Protein AF-A0A1Y2CB84-F1 (afdb_monomer_lite)

Secondary structure (DSSP, 8-state):
--HHHHHHHH-TTSPSGGGGGGSTTEEE-SSSSPPEEEEEEESTT-EEE--GGGGG-TT--EEEEES-EEES---GGGGG-TT--EEEEES----S----GGGGG-TT--EEE--SS--EEE--HHHHHH-TT--EEE-TT-TEEE-HHHHHHHHHHHHHHHHHHHHHHHHHHHHHHHHHHHHTTT----HHHHHHHHHHHHHHHHHHHHHHHHHHHHHHHHHHTTT--HHHHHHHHHHHHHHHHHHHHHHHHHH---TTHHHHHHHHHIIIIIIHHHHHHHHHHHHHHHHHS--

pLDDT: mean 70.79, std 22.07, range [30.59, 98.31]

Foldseek 3Di:
DAQQQLCCVQPVVADHDPSSCVDPQWPWDPDVVTATAEGAADEAPAAEADDLSNLVSLNHAYYHAYHYAHEEDDDLSVLSNLNHAYDAHEQYAHAHEADHLSCLSNLNHAEDHCYQYQHADEDDVSNVVRNPNHNYDHHYNNPHYDYVVVVVVVVVVLVVVVVVVVVVLVVVLVVLVVVVVVCVVPPDDDSVVVNVVSVVVVVVSVVVVVVVVVVVVVVVVVVVVVDDDPVVVVVVVVVVVVVVVVVVVVVCVVPVDDPCVVVVVVVVCCCVVPVVVVVVVVVVVVVVVVVVVPD

InterPro domains:
  IPR001611 Leucine-rich repeat [PF13855] (59-119)
  IPR032675 Leucine-rich repeat domain superfamily [G3DSA:3.80.10.10] (7-165)
  IPR053213 Receptor-like protein 29 [PTHR48009] (13-238)

Structure (mmCIF, N/CA/C/O backbone):
data_AF-A0A1Y2CB84-F1
#
_entry.id   AF-A0A1Y2CB84-F1
#
loop_
_atom_site.group_PDB
_atom_site.id
_atom_site.type_symbol
_atom_site.label_atom_id
_atom_site.label_alt_id
_atom_site.label_comp_id
_atom_site.label_asym_id
_atom_site.label_entity_id
_atom_site.label_seq_id
_atom_site.pdbx_PDB_ins_code
_atom_site.Cartn_x
_atom_site.Cartn_y
_atom_site.Cartn_z
_atom_site.occupancy
_atom_site.B_iso_or_equiv
_atom_site.auth_seq_id
_atom_site.auth_comp_id
_atom_site.auth_asym_id
_atom_site.auth_atom_id
_atom_site.pdbx_PDB_model_num
ATOM 1 N N . MET A 1 1 ? 15.417 7.968 -22.260 1.00 60.44 1 MET A N 1
ATOM 2 C CA . MET A 1 1 ? 15.860 6.824 -21.439 1.00 60.44 1 MET A CA 1
ATOM 3 C C . MET A 1 1 ? 14.758 5.791 -21.543 1.00 60.44 1 MET A C 1
ATOM 5 O O . MET A 1 1 ? 13.612 6.189 -21.382 1.00 60.44 1 MET A O 1
ATOM 9 N N . THR A 1 2 ? 15.057 4.557 -21.942 1.00 85.00 2 THR A N 1
ATOM 10 C CA . THR A 1 2 ? 14.017 3.520 -22.060 1.00 85.00 2 THR A CA 1
ATOM 11 C C . THR A 1 2 ? 13.591 3.031 -20.672 1.00 85.00 2 THR A C 1
ATOM 13 O O . THR A 1 2 ? 14.324 3.217 -19.695 1.00 85.00 2 THR A O 1
ATOM 16 N N . ASP A 1 3 ? 12.429 2.386 -20.567 1.00 90.50 3 ASP A N 1
ATOM 17 C CA . ASP A 1 3 ? 11.980 1.725 -19.332 1.00 90.50 3 ASP A CA 1
ATOM 18 C C . ASP A 1 3 ? 13.040 0.749 -18.801 1.00 90.50 3 ASP A C 1
ATOM 20 O O . ASP A 1 3 ? 13.370 0.748 -17.614 1.00 90.50 3 ASP A O 1
ATOM 24 N N . CYS A 1 4 ? 13.658 -0.019 -19.701 1.00 91.81 4 CYS A N 1
ATOM 25 C CA . CYS A 1 4 ? 14.748 -0.930 -19.371 1.00 91.81 4 CYS A CA 1
ATOM 26 C C . CYS A 1 4 ? 15.987 -0.220 -18.803 1.00 91.81 4 CYS A C 1
ATOM 28 O O . CYS A 1 4 ? 16.616 -0.737 -17.882 1.00 91.81 4 CYS A O 1
ATOM 30 N N . ASP A 1 5 ? 16.340 0.965 -19.308 1.00 92.50 5 ASP A N 1
ATOM 31 C CA . ASP A 1 5 ? 17.462 1.742 -18.763 1.00 92.50 5 ASP A CA 1
ATOM 32 C C . ASP A 1 5 ? 17.141 2.256 -17.354 1.00 92.50 5 ASP A C 1
ATOM 34 O O . ASP A 1 5 ? 18.002 2.254 -16.474 1.00 92.50 5 ASP A O 1
ATOM 38 N N . THR A 1 6 ? 15.882 2.639 -17.117 1.00 91.94 6 THR A N 1
ATOM 39 C CA . THR A 1 6 ? 15.393 3.020 -15.784 1.00 91.94 6 THR A CA 1
ATOM 40 C C . THR A 1 6 ? 15.469 1.841 -14.816 1.00 91.94 6 THR A C 1
ATOM 42 O O . THR A 1 6 ? 15.957 1.997 -13.694 1.00 91.94 6 THR A O 1
ATOM 45 N N . LEU A 1 7 ? 15.060 0.647 -15.254 1.00 92.19 7 LEU A N 1
ATOM 46 C CA . LEU A 1 7 ? 15.175 -0.581 -14.469 1.00 92.19 7 LEU A CA 1
ATOM 47 C C . LEU A 1 7 ? 16.625 -0.942 -14.167 1.00 92.19 7 LEU A C 1
ATOM 49 O O . LEU A 1 7 ? 16.936 -1.226 -13.015 1.00 92.19 7 LEU A O 1
ATOM 53 N N . HIS A 1 8 ? 17.512 -0.893 -15.160 1.00 93.19 8 HIS A N 1
ATOM 54 C CA . HIS A 1 8 ? 18.929 -1.198 -14.978 1.00 93.19 8 HIS A CA 1
ATOM 55 C C . HIS A 1 8 ? 19.603 -0.233 -13.993 1.00 93.19 8 HIS A C 1
ATOM 57 O O . HIS A 1 8 ? 20.325 -0.670 -13.100 1.00 93.19 8 HIS A O 1
ATOM 63 N N . ALA A 1 9 ? 19.320 1.070 -14.102 1.00 92.19 9 ALA A N 1
ATOM 64 C CA . ALA A 1 9 ? 19.848 2.072 -13.178 1.00 92.19 9 ALA A CA 1
ATOM 65 C C . ALA A 1 9 ? 19.359 1.859 -11.734 1.00 92.19 9 ALA A C 1
ATOM 67 O O . ALA A 1 9 ? 20.088 2.129 -10.783 1.00 92.19 9 ALA A O 1
ATOM 68 N N . SER A 1 10 ? 18.127 1.371 -11.574 1.00 89.69 10 SER A N 1
ATOM 69 C CA . SER A 1 10 ? 17.499 1.167 -10.263 1.00 89.69 10 SER A CA 1
ATOM 70 C C . SER A 1 10 ? 17.895 -0.164 -9.627 1.00 89.69 10 SER A C 1
ATOM 72 O O . SER A 1 10 ? 18.077 -0.259 -8.416 1.00 89.69 10 SER A O 1
ATOM 74 N N . ILE A 1 11 ? 17.990 -1.211 -10.445 1.00 89.81 11 ILE A N 1
ATOM 75 C CA . ILE A 1 11 ? 18.241 -2.589 -10.039 1.00 89.81 11 ILE A CA 1
ATOM 76 C C . ILE A 1 11 ? 19.206 -3.202 -11.072 1.00 89.81 11 ILE A C 1
ATOM 78 O O . ILE A 1 11 ? 18.765 -3.826 -12.045 1.00 89.81 11 ILE A O 1
ATOM 82 N N . PRO A 1 12 ? 20.532 -3.077 -10.855 1.00 87.12 12 PRO A N 1
ATOM 83 C CA . PRO A 1 12 ? 21.557 -3.461 -11.835 1.00 87.12 12 PRO A CA 1
ATOM 84 C C . PRO A 1 12 ? 21.565 -4.937 -12.255 1.00 87.12 12 PRO A C 1
ATOM 86 O O . PRO A 1 12 ? 22.255 -5.301 -13.202 1.00 87.12 12 PRO A O 1
ATOM 89 N N . SER A 1 13 ? 20.803 -5.805 -11.580 1.00 87.62 13 SER A N 1
ATOM 90 C CA . SER A 1 13 ? 20.636 -7.204 -11.989 1.00 87.62 13 SER A CA 1
ATOM 91 C C . SER A 1 13 ? 19.849 -7.378 -13.292 1.00 87.62 13 SER A C 1
ATOM 93 O O . SER A 1 13 ? 19.888 -8.458 -13.876 1.00 87.62 13 SER A O 1
ATOM 95 N N . PHE A 1 14 ? 19.081 -6.370 -13.719 1.00 89.56 14 PHE A N 1
ATOM 96 C CA . PHE A 1 14 ? 18.386 -6.393 -15.007 1.00 89.56 14 PHE A CA 1
ATOM 97 C C . PHE A 1 14 ? 19.290 -5.854 -16.116 1.00 89.56 14 PHE A C 1
ATOM 99 O O . PHE A 1 14 ? 20.118 -4.985 -15.871 1.00 89.56 14 PHE A O 1
ATOM 106 N N . ALA A 1 15 ? 19.148 -6.363 -17.341 1.00 88.56 15 ALA A N 1
ATOM 107 C CA . ALA A 1 15 ? 19.925 -5.883 -18.484 1.00 88.56 15 ALA A CA 1
ATOM 108 C C . ALA A 1 15 ? 19.495 -4.465 -18.909 1.00 88.56 15 ALA A C 1
ATOM 110 O O . ALA A 1 15 ? 18.317 -4.130 -18.822 1.00 88.56 15 ALA A O 1
ATOM 111 N N . ALA A 1 16 ? 20.439 -3.659 -19.401 1.00 88.62 16 ALA A N 1
ATOM 112 C CA . ALA A 1 16 ? 20.162 -2.347 -19.992 1.00 88.62 16 ALA A CA 1
ATOM 113 C C . ALA A 1 16 ? 19.597 -2.460 -21.421 1.00 88.62 16 ALA A C 1
ATOM 115 O O . ALA A 1 16 ? 19.796 -3.474 -22.103 1.00 88.62 16 ALA A O 1
ATOM 116 N N . GLY A 1 17 ? 18.926 -1.402 -21.890 1.00 88.31 17 GLY A N 1
ATOM 117 C CA . GLY A 1 17 ? 18.272 -1.368 -23.198 1.00 88.31 17 GLY A CA 1
ATOM 118 C C . GLY A 1 17 ? 17.228 -2.474 -23.396 1.00 88.31 17 GLY A C 1
ATOM 119 O O . GLY A 1 17 ? 16.869 -3.206 -22.476 1.00 88.31 17 GLY A O 1
ATOM 120 N N . ILE A 1 18 ? 16.761 -2.658 -24.634 1.00 87.00 18 ILE A N 1
ATOM 121 C CA . ILE A 1 18 ? 15.677 -3.607 -24.975 1.00 87.00 18 ILE A CA 1
ATOM 122 C C . ILE A 1 18 ? 15.955 -5.076 -24.592 1.00 87.00 18 ILE A C 1
ATOM 124 O O . ILE A 1 18 ? 15.059 -5.916 -24.646 1.00 87.00 18 ILE A O 1
ATOM 128 N N . ALA A 1 19 ? 17.189 -5.413 -24.204 1.00 88.88 19 ALA A N 1
ATOM 129 C CA . ALA A 1 19 ? 17.545 -6.738 -23.715 1.00 88.88 19 ALA A CA 1
ATOM 130 C C . ALA A 1 19 ? 16.826 -7.104 -22.403 1.00 88.88 19 ALA A C 1
ATOM 132 O O . ALA A 1 19 ? 16.658 -8.295 -22.139 1.00 88.88 19 ALA A O 1
ATOM 133 N N . CYS A 1 20 ? 16.359 -6.127 -21.611 1.00 91.50 20 CYS A N 1
ATOM 134 C CA . CYS A 1 20 ? 15.619 -6.406 -20.378 1.00 91.50 20 CYS A CA 1
ATOM 135 C C . CYS A 1 20 ? 14.322 -7.192 -20.637 1.00 91.50 20 CYS A C 1
ATOM 137 O O . CYS A 1 20 ? 14.000 -8.109 -19.882 1.00 91.50 20 CYS A O 1
ATOM 139 N N . CYS A 1 21 ? 13.661 -6.933 -21.770 1.00 92.31 21 CYS A N 1
ATOM 140 C CA . CYS A 1 21 ? 12.438 -7.613 -22.207 1.00 92.31 21 CYS A CA 1
ATOM 141 C C . CYS A 1 21 ? 12.640 -9.096 -22.573 1.00 92.31 21 CYS A C 1
ATOM 143 O O . CYS A 1 21 ? 11.677 -9.794 -22.867 1.00 92.31 21 CYS A O 1
ATOM 145 N N . LYS A 1 22 ? 13.886 -9.594 -22.584 1.00 90.12 22 LYS A N 1
ATOM 146 C CA . LYS A 1 22 ? 14.193 -11.026 -22.754 1.00 90.12 22 LYS A CA 1
ATOM 147 C C . LYS A 1 22 ? 14.239 -11.783 -21.422 1.00 90.12 22 LYS A C 1
ATOM 149 O O . LYS A 1 22 ? 14.387 -13.003 -21.421 1.00 90.12 22 LYS A O 1
ATOM 154 N N . SER A 1 23 ? 14.176 -11.075 -20.294 1.00 89.94 23 SER A N 1
ATOM 155 C CA . SER A 1 23 ? 14.174 -11.680 -18.964 1.00 89.94 23 SER A CA 1
ATOM 156 C C . SER A 1 23 ? 12.844 -12.375 -18.686 1.00 89.94 23 SER A C 1
ATOM 158 O O . SER A 1 23 ? 11.789 -11.816 -18.953 1.00 89.94 23 SER A O 1
ATOM 160 N N . MET A 1 24 ? 12.873 -13.539 -18.031 1.00 89.81 24 MET A N 1
ATOM 161 C CA . MET A 1 24 ? 11.649 -14.198 -17.540 1.00 89.81 24 MET A CA 1
ATOM 162 C C . MET A 1 24 ? 10.886 -13.360 -16.499 1.00 89.81 24 MET A C 1
ATOM 164 O O . MET A 1 24 ? 9.737 -13.652 -16.190 1.00 89.81 24 MET A O 1
ATOM 168 N N . GLN A 1 25 ? 11.535 -12.345 -15.925 1.00 92.88 25 GLN A N 1
ATOM 169 C CA . GLN A 1 25 ? 10.976 -11.473 -14.893 1.00 92.88 25 GLN A CA 1
ATOM 170 C C . GLN A 1 25 ? 10.325 -10.200 -15.446 1.00 92.88 25 GLN A C 1
ATOM 172 O O . GLN A 1 25 ? 9.755 -9.439 -14.667 1.00 92.88 25 GLN A O 1
ATOM 177 N N . ILE A 1 26 ? 10.448 -9.927 -16.747 1.00 96.00 26 ILE A N 1
ATOM 178 C CA . ILE A 1 26 ? 9.984 -8.683 -17.365 1.00 96.00 26 ILE A CA 1
ATOM 179 C C . ILE A 1 26 ? 9.158 -9.033 -18.599 1.00 96.00 26 ILE A C 1
ATOM 181 O O . ILE A 1 26 ? 9.620 -9.761 -19.472 1.00 96.00 26 ILE A O 1
ATOM 185 N N . VAL A 1 27 ? 7.957 -8.472 -18.691 1.00 96.38 27 VAL A N 1
ATOM 186 C CA . VAL A 1 27 ? 7.135 -8.508 -19.904 1.00 96.38 27 VAL A CA 1
ATOM 187 C C . VAL A 1 27 ? 7.044 -7.095 -20.451 1.00 96.38 27 VAL A C 1
ATOM 189 O O . VAL A 1 27 ? 6.796 -6.151 -19.697 1.00 96.38 27 VAL A O 1
ATOM 192 N N . CYS A 1 28 ? 7.239 -6.964 -21.759 1.00 95.94 28 CYS A N 1
ATOM 193 C CA . CYS A 1 28 ? 7.119 -5.700 -22.467 1.00 95.94 28 CYS A CA 1
ATOM 194 C C . CYS A 1 28 ? 6.008 -5.759 -23.517 1.00 95.94 28 CYS A C 1
ATOM 196 O O . CYS A 1 28 ? 5.646 -6.842 -23.983 1.00 95.94 28 CYS A O 1
ATOM 198 N N . ASP A 1 29 ? 5.464 -4.601 -23.880 1.00 94.56 29 ASP A N 1
ATOM 199 C CA . ASP A 1 29 ? 4.532 -4.485 -24.998 1.00 94.56 29 ASP A CA 1
ATOM 200 C C . ASP A 1 29 ? 5.232 -4.649 -26.364 1.00 94.56 29 ASP A C 1
ATOM 202 O O . ASP A 1 29 ? 6.456 -4.749 -26.474 1.00 94.56 29 ASP A O 1
ATOM 206 N N . ALA A 1 30 ? 4.428 -4.712 -27.427 1.00 92.31 30 ALA A N 1
ATOM 207 C CA . ALA A 1 30 ? 4.910 -4.816 -28.803 1.00 92.31 30 ALA A CA 1
ATOM 208 C C . ALA A 1 30 ? 5.205 -3.444 -29.448 1.00 92.31 30 ALA A C 1
ATOM 210 O O . ALA A 1 30 ? 5.327 -3.363 -30.673 1.00 92.31 30 ALA A O 1
ATOM 211 N N . LEU A 1 31 ? 5.271 -2.360 -28.661 1.00 91.00 31 LEU A N 1
ATOM 212 C CA . LEU A 1 31 ? 5.552 -1.022 -29.180 1.00 91.00 31 LEU A CA 1
ATOM 213 C C . LEU A 1 31 ? 7.049 -0.842 -29.468 1.00 91.00 31 LEU A C 1
ATOM 215 O O . LEU A 1 31 ? 7.896 -1.651 -29.087 1.00 91.00 31 LEU A O 1
ATOM 219 N N . ASN A 1 32 ? 7.379 0.225 -30.196 1.00 88.00 32 ASN A N 1
ATOM 220 C CA . ASN A 1 32 ? 8.755 0.581 -30.521 1.00 88.00 32 ASN A CA 1
ATOM 221 C C . ASN A 1 32 ? 9.012 2.064 -30.178 1.00 88.00 32 ASN A C 1
ATOM 223 O O . ASN A 1 32 ? 8.563 2.930 -30.935 1.00 88.00 32 ASN A O 1
ATOM 227 N N . PRO A 1 33 ? 9.716 2.376 -29.070 1.00 86.75 33 PRO A N 1
ATOM 228 C CA . PRO A 1 33 ? 10.362 1.441 -28.141 1.00 86.75 33 PRO A CA 1
ATOM 229 C C . PRO A 1 33 ? 9.355 0.655 -27.273 1.00 86.75 33 PRO A C 1
ATOM 231 O O . PRO A 1 33 ? 8.251 1.149 -27.046 1.00 86.75 33 PRO A O 1
ATOM 234 N N . PRO A 1 34 ? 9.730 -0.547 -26.791 1.00 91.94 34 PRO A N 1
ATOM 235 C CA . PRO A 1 34 ? 8.866 -1.350 -25.933 1.00 91.94 34 PRO A CA 1
ATOM 236 C C . PRO A 1 34 ? 8.783 -0.756 -24.522 1.00 91.94 34 PRO A C 1
ATOM 238 O O . PRO A 1 34 ? 9.807 -0.351 -23.959 1.00 91.94 34 PRO A O 1
ATOM 241 N N . HIS A 1 35 ? 7.586 -0.759 -23.938 1.00 94.75 35 HIS A N 1
ATOM 242 C CA . HIS A 1 35 ? 7.354 -0.374 -22.543 1.00 94.75 35 HIS A CA 1
ATOM 243 C C . HIS A 1 35 ? 7.202 -1.604 -21.657 1.00 94.75 35 HIS A C 1
ATOM 245 O O . HIS A 1 35 ? 6.690 -2.639 -22.089 1.00 94.75 35 HIS A O 1
ATOM 251 N N . VAL A 1 36 ? 7.620 -1.492 -20.400 1.00 96.12 36 VAL A N 1
ATOM 252 C CA . VAL A 1 36 ? 7.500 -2.580 -19.426 1.00 96.12 36 VAL A CA 1
ATOM 253 C C . VAL A 1 36 ? 6.076 -2.616 -18.883 1.00 96.12 36 VAL A C 1
ATOM 255 O O . VAL A 1 36 ? 5.628 -1.688 -18.215 1.00 96.12 36 VAL A O 1
ATOM 258 N N . THR A 1 37 ? 5.373 -3.717 -19.137 1.00 97.12 37 THR A N 1
ATOM 259 C CA . THR A 1 37 ? 3.978 -3.911 -18.717 1.00 97.12 37 THR A CA 1
ATOM 260 C C . THR A 1 37 ? 3.850 -4.836 -17.517 1.00 97.12 37 THR A C 1
ATOM 262 O O . THR A 1 37 ? 2.881 -4.723 -16.767 1.00 97.12 37 THR A O 1
ATOM 265 N N . SER A 1 38 ? 4.804 -5.746 -17.300 1.00 97.50 38 SER A N 1
ATOM 266 C CA . SER A 1 38 ? 4.856 -6.579 -16.093 1.00 97.50 38 SER A CA 1
ATOM 267 C C . SER A 1 38 ? 6.282 -6.716 -15.574 1.00 97.50 38 SER A C 1
ATOM 269 O O . SER A 1 38 ? 7.204 -6.966 -16.350 1.00 97.50 38 SER A O 1
ATOM 271 N N . LEU A 1 39 ? 6.452 -6.599 -14.258 1.00 97.00 39 LEU A N 1
ATOM 272 C CA . LEU A 1 39 ? 7.738 -6.707 -13.575 1.00 97.00 39 LEU A CA 1
ATOM 273 C C . LEU A 1 39 ? 7.620 -7.618 -12.348 1.00 97.00 39 LEU A C 1
ATOM 275 O O . LEU A 1 39 ? 6.832 -7.355 -11.443 1.00 97.00 39 LEU A O 1
ATOM 279 N N . ALA A 1 40 ? 8.455 -8.655 -12.296 1.00 96.25 40 ALA A N 1
ATOM 280 C CA . ALA A 1 40 ? 8.533 -9.606 -11.194 1.00 96.25 40 ALA A CA 1
ATOM 281 C C . ALA A 1 40 ? 9.927 -9.600 -10.545 1.00 96.25 40 ALA A C 1
ATOM 283 O O . ALA A 1 40 ? 10.889 -10.174 -11.056 1.00 96.25 40 ALA A O 1
ATOM 284 N N . ILE A 1 41 ? 10.040 -8.991 -9.369 1.00 94.06 41 ILE A N 1
ATOM 285 C CA . ILE A 1 41 ? 11.251 -8.971 -8.549 1.00 94.06 41 ILE A CA 1
ATOM 286 C C . ILE A 1 41 ? 11.114 -10.050 -7.474 1.00 94.06 41 ILE A C 1
ATOM 288 O O . ILE A 1 41 ? 10.491 -9.843 -6.434 1.00 94.06 41 ILE A O 1
ATOM 292 N N . VAL A 1 42 ? 11.679 -11.229 -7.741 1.00 93.25 42 VAL A N 1
ATOM 293 C CA . VAL A 1 42 ? 11.510 -12.400 -6.868 1.00 93.25 42 VAL A CA 1
ATOM 294 C C . VAL A 1 42 ? 12.849 -12.964 -6.409 1.00 93.25 42 VAL A C 1
ATOM 296 O O . VAL A 1 42 ? 13.726 -13.259 -7.227 1.00 93.25 42 VAL A O 1
ATOM 299 N N . GLY A 1 43 ? 12.971 -13.170 -5.097 1.00 91.25 43 GLY A N 1
ATOM 300 C CA . GLY A 1 43 ? 14.055 -13.925 -4.474 1.00 91.25 43 GLY A CA 1
ATOM 301 C C . GLY A 1 43 ? 15.042 -13.098 -3.637 1.00 91.25 43 GLY A C 1
ATOM 302 O O . GLY A 1 43 ? 15.052 -11.867 -3.672 1.00 91.25 43 GLY A O 1
ATOM 303 N N . PRO A 1 44 ? 15.940 -13.778 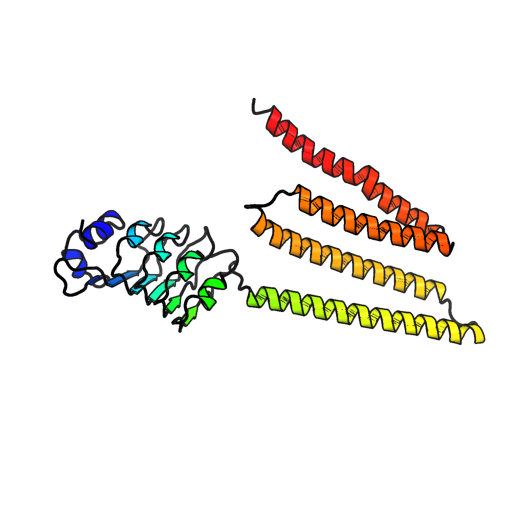-2.903 1.00 90.19 44 PRO A N 1
ATOM 304 C CA . PRO A 1 44 ? 16.728 -13.176 -1.823 1.00 90.19 44 PRO A CA 1
ATOM 305 C C . PRO A 1 44 ? 17.888 -12.293 -2.303 1.00 90.19 44 PRO A C 1
ATOM 307 O O . PRO A 1 44 ? 18.601 -11.711 -1.493 1.00 90.19 44 PRO A O 1
ATOM 310 N N . ARG A 1 45 ? 18.122 -12.189 -3.616 1.00 89.31 45 ARG A N 1
ATOM 311 C CA . ARG A 1 45 ? 19.216 -11.374 -4.173 1.00 89.31 45 ARG A CA 1
ATOM 312 C C . ARG A 1 45 ? 18.922 -9.871 -4.178 1.00 89.31 45 ARG A C 1
ATOM 314 O O . ARG A 1 45 ? 19.835 -9.085 -4.393 1.00 89.31 45 ARG A O 1
ATOM 321 N N . TYR A 1 46 ? 17.665 -9.484 -3.972 1.00 90.38 46 TYR A N 1
ATOM 322 C CA . TYR A 1 46 ? 17.225 -8.091 -3.971 1.00 90.38 46 TYR A CA 1
ATOM 323 C C . TYR A 1 46 ? 17.184 -7.559 -2.537 1.00 90.38 46 TYR A C 1
ATOM 325 O O . TYR A 1 46 ? 16.559 -8.169 -1.669 1.00 90.38 46 TYR A O 1
ATOM 333 N N . ASN A 1 47 ? 17.871 -6.448 -2.275 1.00 90.88 47 ASN A N 1
ATOM 334 C CA . ASN A 1 47 ? 17.986 -5.821 -0.959 1.00 90.88 47 ASN A CA 1
ATOM 335 C C . ASN A 1 47 ? 17.928 -4.286 -1.070 1.00 90.88 47 ASN A C 1
ATOM 337 O O . ASN A 1 47 ? 17.836 -3.738 -2.165 1.00 90.88 47 ASN A O 1
ATOM 341 N N . GLY A 1 48 ? 17.971 -3.590 0.067 1.00 91.00 48 GLY A N 1
ATOM 342 C CA . GLY A 1 48 ? 17.844 -2.130 0.109 1.00 91.00 48 GLY A CA 1
ATOM 343 C C . GLY A 1 48 ? 16.385 -1.697 0.220 1.00 91.00 48 GLY A C 1
ATOM 344 O O . GLY A 1 48 ? 15.602 -2.371 0.885 1.00 91.00 48 GLY A O 1
ATOM 345 N N . THR A 1 49 ? 16.022 -0.575 -0.395 1.00 92.75 49 THR A N 1
ATOM 346 C CA . THR A 1 49 ? 14.640 -0.073 -0.446 1.00 92.75 49 THR A CA 1
ATOM 347 C C . THR A 1 49 ? 14.026 -0.321 -1.814 1.00 92.75 49 THR A C 1
ATOM 349 O O . THR A 1 49 ? 14.744 -0.415 -2.809 1.00 92.75 49 THR A O 1
ATOM 352 N N . ILE A 1 50 ? 12.695 -0.375 -1.878 1.00 93.69 50 ILE A N 1
ATOM 353 C CA . ILE A 1 50 ? 11.985 -0.384 -3.159 1.00 93.69 50 ILE A CA 1
ATOM 354 C C . ILE A 1 50 ? 12.342 0.915 -3.912 1.00 93.69 50 ILE A C 1
ATOM 356 O O . ILE A 1 50 ? 12.149 1.999 -3.353 1.00 93.69 50 ILE A O 1
ATOM 360 N N . PRO A 1 51 ? 12.899 0.847 -5.137 1.00 94.06 51 PRO A N 1
ATOM 361 C CA . PRO A 1 51 ? 13.304 2.045 -5.861 1.00 94.06 51 PRO A CA 1
ATOM 362 C C . PRO A 1 51 ? 12.098 2.900 -6.248 1.00 94.06 51 PRO A C 1
ATOM 364 O O . PRO A 1 51 ? 11.158 2.411 -6.874 1.00 94.06 51 PRO A O 1
ATOM 367 N N . ILE A 1 52 ? 12.156 4.192 -5.922 1.00 94.56 52 ILE A N 1
ATOM 368 C CA . ILE A 1 52 ? 11.095 5.153 -6.260 1.00 94.56 52 ILE A CA 1
ATOM 369 C C . ILE A 1 52 ? 10.914 5.247 -7.777 1.00 94.56 52 ILE A C 1
ATOM 371 O O . ILE A 1 52 ? 9.786 5.296 -8.240 1.00 94.56 52 ILE A O 1
ATOM 375 N N . SER A 1 53 ? 12.014 5.161 -8.531 1.00 94.50 53 SER A N 1
ATOM 376 C CA . SER A 1 53 ? 12.092 5.236 -9.998 1.00 94.50 53 SER A CA 1
ATOM 377 C C . SER A 1 53 ? 11.265 4.200 -10.764 1.00 94.50 53 SER A C 1
ATOM 379 O O . SER A 1 53 ? 11.149 4.319 -11.984 1.00 94.50 53 SER A O 1
ATOM 381 N N . LEU A 1 54 ? 10.712 3.186 -10.088 1.00 94.75 54 LEU A N 1
ATOM 382 C CA . LEU A 1 54 ? 9.721 2.291 -10.688 1.00 94.75 54 LEU A CA 1
ATOM 383 C C . LEU A 1 54 ? 8.428 3.038 -11.063 1.00 94.75 54 LEU A C 1
ATOM 385 O O . LEU A 1 54 ? 7.712 2.575 -11.944 1.00 94.75 54 LEU A O 1
ATOM 389 N N . ASP A 1 55 ? 8.176 4.209 -10.470 1.00 94.56 55 ASP A N 1
ATOM 390 C CA . ASP A 1 55 ? 7.089 5.133 -10.821 1.00 94.56 55 ASP A CA 1
ATOM 391 C C . ASP A 1 55 ? 7.121 5.597 -12.289 1.00 94.56 55 ASP A C 1
ATOM 393 O O . ASP A 1 55 ? 6.087 5.878 -12.889 1.00 94.56 55 ASP A O 1
ATOM 397 N N . LYS A 1 56 ? 8.306 5.620 -12.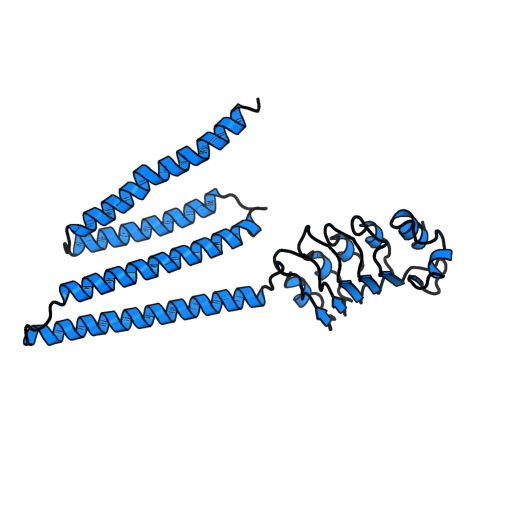908 1.00 95.50 56 LYS A N 1
ATOM 398 C CA . LYS A 1 56 ? 8.484 6.017 -14.314 1.00 95.50 56 LYS A CA 1
ATOM 399 C C . LYS A 1 56 ? 7.989 4.975 -15.314 1.00 95.50 56 LYS A C 1
ATOM 401 O O . LYS A 1 56 ? 7.852 5.303 -16.491 1.00 95.50 56 LYS A O 1
ATOM 406 N N . LEU A 1 57 ? 7.716 3.745 -14.878 1.00 95.06 57 LEU A N 1
ATOM 407 C CA . LEU A 1 57 ? 7.206 2.668 -15.728 1.00 95.06 57 LEU A CA 1
ATOM 408 C C . LEU A 1 57 ? 5.699 2.850 -15.952 1.00 95.06 57 LEU A C 1
ATOM 410 O O . LEU A 1 57 ? 4.877 2.080 -15.472 1.00 95.06 57 LEU A O 1
ATOM 414 N N . SER A 1 58 ? 5.323 3.906 -16.671 1.00 93.94 58 SER A N 1
ATOM 415 C CA . SER A 1 58 ? 3.922 4.342 -16.804 1.00 93.94 58 SER A CA 1
ATOM 416 C C . SER A 1 58 ? 2.978 3.305 -17.437 1.00 93.94 58 SER A C 1
ATOM 418 O O . SER A 1 58 ? 1.773 3.340 -17.186 1.00 93.94 58 SER A O 1
ATOM 420 N N . ALA A 1 59 ? 3.506 2.365 -18.228 1.00 96.25 59 ALA A N 1
ATOM 421 C CA . ALA A 1 59 ? 2.745 1.269 -18.832 1.00 96.25 59 ALA A CA 1
ATOM 422 C C . ALA A 1 59 ? 2.603 0.035 -17.917 1.00 96.25 59 ALA A C 1
ATOM 424 O O . ALA A 1 59 ? 1.996 -0.962 -18.319 1.00 96.25 59 ALA A O 1
ATOM 425 N N . LEU A 1 60 ? 3.165 0.074 -16.704 1.00 97.38 60 LEU A N 1
ATOM 426 C CA . LEU A 1 60 ? 3.187 -1.064 -15.798 1.00 97.38 60 LEU A CA 1
ATOM 427 C C . LEU A 1 60 ? 1.768 -1.421 -15.349 1.00 97.38 60 LEU A C 1
ATOM 429 O O . LEU A 1 60 ? 1.056 -0.620 -14.749 1.00 97.38 60 LEU A O 1
ATOM 433 N N . SER A 1 61 ? 1.386 -2.660 -15.638 1.00 98.06 61 SER A N 1
ATOM 434 C CA . SER A 1 61 ? 0.098 -3.250 -15.276 1.00 98.06 61 SER A CA 1
ATOM 435 C C . SER A 1 61 ? 0.223 -4.248 -14.128 1.00 98.06 61 SER A C 1
ATOM 437 O O . SER A 1 61 ? -0.670 -4.328 -13.290 1.00 98.06 61 SER A O 1
ATOM 439 N N . ASN A 1 62 ? 1.351 -4.959 -14.038 1.00 98.31 62 ASN A N 1
ATOM 440 C CA . ASN A 1 62 ? 1.594 -5.952 -12.996 1.00 98.31 62 ASN A CA 1
ATOM 441 C C . ASN A 1 62 ? 2.951 -5.714 -12.334 1.00 98.31 62 ASN A C 1
ATOM 443 O O . ASN A 1 62 ? 3.990 -5.756 -12.999 1.00 98.31 62 ASN A O 1
ATOM 447 N N . LEU A 1 63 ? 2.949 -5.518 -11.020 1.00 97.88 63 LEU A N 1
ATOM 448 C CA . LEU A 1 63 ? 4.151 -5.419 -10.204 1.00 97.88 63 LEU A CA 1
ATOM 449 C C . LEU A 1 63 ? 4.116 -6.475 -9.103 1.00 97.88 63 LEU A C 1
ATOM 451 O O . LEU A 1 63 ? 3.291 -6.412 -8.193 1.00 97.88 63 LEU A O 1
ATOM 455 N N . THR A 1 64 ? 5.057 -7.414 -9.162 1.00 97.38 64 THR A N 1
ATOM 456 C CA . THR A 1 64 ? 5.246 -8.439 -8.134 1.00 97.38 64 THR A CA 1
ATOM 457 C C . THR A 1 64 ? 6.622 -8.285 -7.499 1.00 97.38 64 THR A C 1
ATOM 459 O O . THR A 1 64 ? 7.643 -8.352 -8.177 1.00 97.38 64 THR A O 1
ATOM 462 N N . ILE A 1 65 ? 6.660 -8.124 -6.182 1.00 95.81 65 ILE A N 1
ATOM 463 C CA . ILE A 1 65 ? 7.859 -8.072 -5.351 1.00 95.81 65 ILE A CA 1
ATOM 464 C C . ILE A 1 65 ? 7.690 -9.115 -4.250 1.00 95.81 65 ILE A C 1
ATOM 466 O O . ILE A 1 65 ? 6.885 -8.941 -3.335 1.00 95.81 65 ILE A O 1
ATOM 470 N N . GLN A 1 66 ? 8.430 -10.218 -4.336 1.00 95.25 66 GLN A N 1
ATOM 471 C CA . GLN A 1 66 ? 8.210 -11.353 -3.444 1.00 95.25 66 GLN A CA 1
ATOM 472 C C . GLN A 1 66 ? 9.502 -11.995 -2.943 1.00 95.25 66 GLN A C 1
ATOM 474 O O . GLN A 1 66 ? 10.436 -12.232 -3.712 1.00 95.25 66 GLN A O 1
ATOM 479 N N . ASN A 1 67 ? 9.507 -12.387 -1.664 1.00 94.50 67 ASN A N 1
ATOM 480 C CA . ASN A 1 67 ? 10.607 -13.125 -1.036 1.00 94.50 67 ASN A CA 1
ATOM 481 C C . ASN A 1 67 ? 11.957 -12.399 -1.202 1.00 94.50 67 ASN A C 1
ATOM 483 O O . ASN A 1 67 ? 12.984 -13.033 -1.465 1.00 94.50 67 ASN A O 1
ATOM 487 N N . THR A 1 68 ? 11.949 -11.068 -1.107 1.00 92.81 68 THR A N 1
ATOM 488 C CA . THR A 1 68 ? 13.147 -10.224 -1.198 1.00 92.81 68 THR A CA 1
ATOM 489 C C . THR A 1 68 ? 13.585 -9.737 0.183 1.00 92.81 68 THR A C 1
ATOM 491 O O . THR A 1 68 ? 12.852 -9.826 1.170 1.00 92.81 68 THR A O 1
ATOM 494 N N . TYR A 1 69 ? 14.787 -9.170 0.267 1.00 90.75 69 TYR A N 1
ATOM 495 C CA . TYR A 1 69 ? 15.259 -8.449 1.448 1.00 90.75 69 TYR A CA 1
ATOM 496 C C . TYR A 1 69 ? 15.044 -6.937 1.342 1.00 90.75 69 TYR A C 1
ATOM 498 O O . TYR A 1 69 ? 15.771 -6.183 1.998 1.00 90.75 69 TYR A O 1
ATOM 506 N N . PHE A 1 70 ? 14.079 -6.479 0.538 1.00 91.25 70 PHE A N 1
ATOM 507 C CA . PHE A 1 70 ? 13.685 -5.076 0.572 1.00 91.25 70 PHE A CA 1
ATOM 508 C C . PHE A 1 70 ? 13.144 -4.691 1.954 1.00 91.25 70 PHE A C 1
ATOM 510 O O . PHE A 1 70 ? 12.443 -5.463 2.614 1.00 91.25 70 PHE A O 1
ATOM 517 N N . ARG A 1 71 ? 13.528 -3.491 2.389 1.00 89.62 71 ARG A N 1
ATOM 518 C CA . ARG A 1 71 ? 13.180 -2.837 3.654 1.00 89.62 71 ARG A CA 1
ATOM 519 C C . ARG A 1 71 ? 12.670 -1.424 3.363 1.00 89.62 71 ARG A C 1
ATOM 521 O O . ARG A 1 71 ? 12.654 -0.990 2.214 1.00 89.62 71 ARG A O 1
ATOM 528 N N . GLY A 1 72 ? 12.295 -0.685 4.402 1.00 90.12 72 GLY A N 1
ATOM 529 C CA . GLY A 1 72 ? 11.780 0.675 4.250 1.00 90.12 72 GLY A CA 1
ATOM 530 C C . GLY A 1 72 ? 10.262 0.703 4.095 1.00 90.12 72 GLY A C 1
ATOM 531 O O . GLY A 1 72 ? 9.561 -0.058 4.767 1.00 90.12 72 GLY A O 1
ATOM 532 N N . VAL A 1 73 ? 9.788 1.603 3.231 1.00 93.06 73 VAL A N 1
ATOM 533 C CA . VAL A 1 73 ? 8.370 1.896 2.970 1.00 93.06 73 VAL A CA 1
ATOM 534 C C . VAL A 1 73 ? 7.969 1.511 1.549 1.00 93.06 73 VAL A C 1
ATOM 536 O O . VAL A 1 73 ? 8.821 1.406 0.664 1.00 93.06 73 VAL A O 1
ATOM 539 N N . ILE A 1 74 ? 6.666 1.351 1.325 1.00 94.56 74 ILE A N 1
ATOM 540 C CA . ILE A 1 74 ? 6.093 1.362 -0.024 1.00 94.56 74 ILE A CA 1
ATOM 541 C C . ILE A 1 74 ? 6.159 2.818 -0.533 1.00 94.56 74 ILE A C 1
ATOM 543 O O . ILE A 1 74 ? 5.678 3.708 0.172 1.00 94.56 74 ILE A O 1
ATOM 547 N N . PRO A 1 75 ? 6.768 3.105 -1.700 1.00 94.75 75 PRO A N 1
ATOM 548 C CA . PRO A 1 75 ? 6.858 4.469 -2.219 1.00 94.75 75 PRO A CA 1
ATOM 549 C C . PRO A 1 75 ? 5.480 5.073 -2.512 1.00 94.75 75 PRO A C 1
ATOM 551 O O . PRO A 1 75 ? 4.673 4.460 -3.210 1.00 94.75 75 PRO A O 1
ATOM 554 N N . THR A 1 76 ? 5.228 6.303 -2.058 1.00 95.38 76 THR A N 1
ATOM 555 C CA . THR A 1 76 ? 3.977 7.031 -2.355 1.00 95.38 76 THR A CA 1
ATOM 556 C C . THR A 1 76 ? 3.810 7.296 -3.854 1.00 95.38 76 THR A C 1
ATOM 558 O O . THR A 1 76 ? 2.698 7.328 -4.377 1.00 95.38 76 THR A O 1
ATOM 561 N N . GLN A 1 77 ? 4.924 7.389 -4.587 1.00 96.88 77 GLN A N 1
ATOM 562 C CA . GLN A 1 77 ? 4.963 7.579 -6.037 1.00 96.88 77 GLN A CA 1
ATOM 563 C C . GLN A 1 77 ? 4.316 6.426 -6.807 1.00 96.88 77 GLN A C 1
ATOM 565 O O . GLN A 1 77 ? 3.947 6.612 -7.965 1.00 96.88 77 GLN A O 1
ATOM 570 N N . PHE A 1 78 ? 4.109 5.260 -6.184 1.00 95.88 78 PHE A N 1
ATOM 571 C CA . PHE A 1 78 ? 3.382 4.165 -6.825 1.00 95.88 78 PHE A CA 1
ATOM 572 C C . PHE A 1 78 ? 1.944 4.552 -7.178 1.00 95.88 78 PHE A C 1
ATOM 574 O O . PHE A 1 78 ? 1.420 4.007 -8.139 1.00 95.88 78 PHE A O 1
ATOM 581 N N . GLY A 1 79 ? 1.353 5.560 -6.521 1.00 95.12 79 GLY A N 1
ATOM 582 C CA . GLY A 1 79 ? 0.060 6.129 -6.918 1.00 95.12 79 GLY A CA 1
ATOM 583 C C . GLY A 1 79 ? 0.027 6.746 -8.327 1.00 95.12 79 GLY A C 1
ATOM 584 O O . GLY A 1 79 ? -1.050 6.966 -8.872 1.00 95.12 79 GLY A O 1
ATOM 585 N N . SER A 1 80 ? 1.183 7.002 -8.953 1.00 96.81 80 SER A N 1
ATOM 586 C CA . SER A 1 80 ? 1.271 7.490 -10.341 1.00 96.81 80 SER A CA 1
ATOM 587 C C . SER A 1 80 ? 1.128 6.391 -11.402 1.00 96.81 80 SER A C 1
ATOM 589 O O . SER A 1 80 ? 0.893 6.691 -12.575 1.00 96.81 80 SER A O 1
ATOM 591 N N . LEU A 1 81 ? 1.224 5.116 -11.010 1.00 96.81 81 LEU A N 1
ATOM 592 C CA . LEU A 1 81 ? 1.126 3.957 -11.900 1.00 96.81 81 LEU A CA 1
ATOM 593 C C . LEU A 1 81 ? -0.341 3.632 -12.221 1.00 96.81 81 LEU A C 1
ATOM 595 O O . LEU A 1 81 ? -0.820 2.540 -11.956 1.00 96.81 81 LEU A O 1
ATOM 599 N N . VAL A 1 82 ? -1.084 4.575 -12.800 1.00 95.38 82 VAL A N 1
ATOM 600 C CA . VAL A 1 82 ? -2.553 4.500 -12.981 1.00 95.38 82 VAL A CA 1
ATOM 601 C C . VAL A 1 82 ? -3.064 3.292 -13.791 1.00 95.38 82 VAL A C 1
ATOM 603 O O . VAL A 1 82 ? -4.251 2.958 -13.732 1.00 95.38 82 VAL A O 1
ATOM 606 N N . ASN A 1 83 ? -2.176 2.628 -14.537 1.00 96.56 83 ASN A N 1
ATOM 607 C CA . ASN A 1 83 ? -2.461 1.415 -15.310 1.00 96.56 83 ASN A CA 1
ATOM 608 C C . ASN A 1 83 ? -2.292 0.116 -14.503 1.00 96.56 83 ASN A C 1
ATOM 610 O O . ASN A 1 83 ? -2.568 -0.966 -15.027 1.00 96.56 83 ASN A O 1
ATOM 614 N N . LEU A 1 84 ? -1.838 0.206 -13.249 1.00 97.94 84 LEU A N 1
ATOM 615 C CA . LEU A 1 84 ? -1.560 -0.946 -12.408 1.00 97.94 84 LEU A CA 1
ATOM 616 C C . LEU A 1 84 ? -2.860 -1.675 -12.050 1.00 97.94 84 LEU A C 1
ATOM 618 O O . LEU A 1 84 ? -3.780 -1.098 -11.475 1.00 97.94 84 LEU A O 1
ATOM 622 N N . LYS A 1 85 ? -2.903 -2.959 -12.399 1.00 98.19 85 LYS A N 1
ATOM 623 C CA . LYS A 1 85 ? -3.977 -3.914 -12.110 1.00 98.19 85 LYS A CA 1
ATOM 624 C C . LYS A 1 85 ? -3.594 -4.853 -10.979 1.00 98.19 85 LYS A C 1
ATOM 626 O O . LYS A 1 85 ? -4.431 -5.204 -10.156 1.00 98.19 85 LYS A O 1
ATOM 631 N N . VAL A 1 86 ? -2.325 -5.244 -10.916 1.00 98.31 86 VAL A N 1
ATOM 632 C CA . VAL A 1 86 ? -1.822 -6.173 -9.905 1.00 98.31 86 VAL A CA 1
ATOM 633 C C . VAL A 1 86 ? -0.647 -5.540 -9.180 1.00 98.31 86 VAL A C 1
ATOM 635 O O . VAL A 1 86 ? 0.399 -5.292 -9.782 1.00 98.31 86 VAL A O 1
ATOM 638 N N . LEU A 1 87 ? -0.808 -5.322 -7.875 1.00 97.94 87 LEU A N 1
ATOM 639 C CA . LEU A 1 87 ? 0.261 -4.941 -6.962 1.00 97.94 87 LEU A CA 1
ATOM 640 C C . LEU A 1 87 ? 0.419 -6.023 -5.897 1.00 97.94 87 LEU A C 1
ATOM 642 O O . LEU A 1 87 ? -0.405 -6.156 -4.996 1.00 97.94 87 LEU A O 1
ATOM 646 N N . GLN A 1 88 ? 1.497 -6.793 -5.993 1.00 97.50 88 GLN A N 1
ATOM 647 C CA . GLN A 1 88 ? 1.834 -7.816 -5.011 1.00 97.50 88 GLN A CA 1
ATOM 648 C C . GLN A 1 88 ? 3.188 -7.500 -4.398 1.00 97.50 88 GLN A C 1
ATOM 650 O O . GLN A 1 88 ? 4.217 -7.605 -5.058 1.00 97.50 88 GLN A O 1
ATOM 655 N N . ILE A 1 89 ? 3.204 -7.146 -3.123 1.00 95.44 89 ILE A N 1
ATOM 656 C CA . ILE A 1 89 ? 4.406 -6.953 -2.327 1.00 95.44 89 ILE A CA 1
ATOM 657 C C . ILE A 1 89 ? 4.283 -7.895 -1.137 1.00 95.44 89 ILE A C 1
ATOM 659 O O . ILE A 1 89 ? 3.777 -7.495 -0.097 1.00 95.44 89 ILE A O 1
ATOM 663 N N . LYS A 1 90 ? 4.736 -9.144 -1.274 1.00 94.19 90 LYS A N 1
ATOM 664 C CA . LYS A 1 90 ? 4.504 -10.176 -0.251 1.00 94.19 90 LYS A CA 1
ATOM 665 C C . LYS A 1 90 ? 5.758 -10.869 0.252 1.00 94.19 90 LYS A C 1
ATOM 667 O O . LYS A 1 90 ? 6.704 -11.078 -0.510 1.00 94.19 90 LYS A O 1
ATOM 672 N N . ASN A 1 91 ? 5.749 -11.281 1.516 1.00 92.75 91 ASN A N 1
ATOM 673 C CA . ASN A 1 91 ? 6.880 -11.953 2.164 1.00 92.75 91 ASN A CA 1
ATOM 674 C C . ASN A 1 91 ? 8.193 -11.158 2.033 1.00 92.75 91 ASN A C 1
ATOM 676 O O . ASN A 1 91 ? 9.236 -11.716 1.675 1.00 92.75 91 ASN A O 1
ATOM 680 N N . ASN A 1 92 ? 8.144 -9.844 2.266 1.00 88.88 92 ASN A N 1
ATOM 681 C CA . ASN A 1 92 ? 9.335 -8.994 2.323 1.00 88.88 92 ASN A CA 1
ATOM 682 C C . ASN A 1 92 ? 9.535 -8.460 3.748 1.00 88.88 92 ASN A C 1
ATOM 684 O O . ASN A 1 92 ? 8.784 -8.762 4.669 1.00 88.88 92 ASN A O 1
ATOM 688 N N . ARG A 1 93 ? 10.599 -7.682 3.963 1.00 82.94 93 ARG A N 1
ATOM 689 C CA . ARG A 1 93 ? 10.950 -7.132 5.280 1.00 82.94 93 ARG A CA 1
ATOM 690 C C . ARG A 1 93 ? 10.697 -5.629 5.330 1.00 82.94 93 ARG A C 1
ATOM 692 O O . ARG A 1 93 ? 11.551 -4.888 5.810 1.00 82.94 93 ARG A O 1
ATOM 699 N N . LEU A 1 94 ? 9.576 -5.164 4.784 1.00 77.31 94 LEU A N 1
ATOM 700 C CA . LEU A 1 94 ? 9.187 -3.754 4.881 1.00 77.31 94 LEU A CA 1
ATOM 701 C C . LEU A 1 94 ? 8.807 -3.452 6.331 1.00 77.31 94 LEU A C 1
ATOM 703 O O . LEU A 1 94 ? 7.942 -4.130 6.867 1.00 77.31 94 LEU A O 1
ATOM 707 N N . VAL A 1 95 ? 9.495 -2.497 6.966 1.00 63.38 95 VAL A N 1
ATOM 708 C CA . VAL A 1 95 ? 9.423 -2.257 8.427 1.00 63.38 95 VAL A CA 1
ATOM 709 C C . VAL A 1 95 ? 9.056 -0.814 8.783 1.00 63.38 95 VAL A C 1
ATOM 711 O O . VAL A 1 95 ? 8.868 -0.513 9.955 1.00 63.38 95 VAL A O 1
ATOM 714 N N . SER A 1 96 ? 9.066 0.115 7.821 1.00 65.75 96 SER A N 1
ATOM 715 C CA . SER A 1 96 ? 9.248 1.545 8.130 1.00 65.75 96 SER A CA 1
ATOM 716 C C . SER A 1 96 ? 8.051 2.442 7.818 1.00 65.75 96 SER A C 1
ATOM 718 O O . SER A 1 96 ? 8.216 3.658 7.819 1.00 65.75 96 SER A O 1
ATOM 720 N N . GLY A 1 97 ? 6.866 1.900 7.532 1.00 68.62 97 GLY A N 1
ATOM 721 C CA . GLY A 1 97 ? 5.701 2.726 7.208 1.00 68.62 97 GLY A CA 1
ATOM 722 C C . GLY A 1 97 ? 4.412 1.932 7.041 1.00 68.62 97 GLY A C 1
ATOM 723 O O . GLY A 1 97 ? 4.440 0.705 6.926 1.00 68.62 97 GLY A O 1
ATOM 724 N N . GLY A 1 98 ? 3.295 2.657 7.058 1.00 85.00 98 GLY A N 1
ATOM 725 C CA . GLY A 1 98 ? 1.980 2.115 6.731 1.00 85.00 98 GLY A CA 1
ATOM 726 C C . GLY A 1 98 ? 1.749 1.997 5.231 1.00 85.00 98 GLY A C 1
ATOM 727 O O . GLY A 1 98 ? 2.646 2.236 4.417 1.00 85.00 98 GLY A O 1
ATOM 728 N N . VAL A 1 99 ? 0.531 1.610 4.867 1.00 91.94 99 VAL A N 1
ATOM 729 C CA . VAL A 1 99 ? 0.111 1.560 3.466 1.00 91.94 99 VAL A CA 1
ATOM 730 C C . VAL A 1 99 ? -0.124 3.000 2.978 1.00 91.94 99 VAL A C 1
ATOM 732 O O . VAL A 1 99 ? -0.906 3.717 3.602 1.00 91.94 99 VAL A O 1
ATOM 735 N N . PRO A 1 100 ? 0.554 3.461 1.909 1.00 93.44 100 PRO A N 1
ATOM 736 C CA . PRO A 1 100 ? 0.415 4.833 1.431 1.00 93.44 100 PRO A CA 1
ATOM 737 C C . PRO A 1 100 ? -0.985 5.079 0.865 1.00 93.44 100 PRO A C 1
ATOM 739 O O . PRO A 1 100 ? -1.502 4.279 0.082 1.00 93.44 100 PRO A O 1
ATOM 742 N N . THR A 1 101 ? -1.594 6.204 1.243 1.00 93.38 101 THR A N 1
ATOM 743 C CA . THR A 1 101 ? -2.947 6.575 0.801 1.00 93.38 101 THR A CA 1
ATOM 744 C C . THR A 1 101 ? -2.995 6.858 -0.698 1.00 93.38 101 THR A C 1
ATOM 746 O O . THR A 1 101 ? -4.042 6.704 -1.318 1.00 93.38 101 THR A O 1
ATOM 749 N N . GLU A 1 102 ? -1.858 7.196 -1.310 1.00 95.44 102 GLU A N 1
ATOM 750 C CA . GLU A 1 102 ? -1.710 7.424 -2.746 1.00 95.44 102 GLU A CA 1
ATOM 751 C C . GLU A 1 102 ? -2.018 6.180 -3.587 1.00 95.44 102 GLU A C 1
ATOM 753 O O . GLU A 1 102 ? -2.339 6.319 -4.766 1.00 95.44 102 GLU A O 1
ATOM 758 N N . LEU A 1 103 ? -2.000 4.971 -3.007 1.00 95.50 103 LEU A N 1
ATOM 759 C CA . LEU A 1 103 ? -2.469 3.770 -3.710 1.00 95.50 103 LEU A CA 1
ATOM 760 C C . LEU A 1 103 ? -3.959 3.850 -4.072 1.00 95.50 103 LEU A C 1
ATOM 762 O O . LEU A 1 103 ? -4.378 3.192 -5.018 1.00 95.50 103 LEU A O 1
ATOM 766 N N . ALA A 1 104 ? -4.739 4.709 -3.409 1.00 94.31 104 ALA A N 1
ATOM 767 C CA . ALA A 1 104 ? -6.127 4.983 -3.775 1.00 94.31 104 ALA A CA 1
ATOM 768 C C . ALA A 1 104 ? -6.274 5.660 -5.153 1.00 94.31 104 ALA A C 1
ATOM 770 O O . ALA A 1 104 ? -7.369 5.699 -5.705 1.00 94.31 104 ALA A O 1
ATOM 771 N N . LEU A 1 105 ? -5.187 6.186 -5.735 1.00 95.44 105 LEU A N 1
ATOM 772 C CA . LEU A 1 105 ? -5.179 6.736 -7.097 1.00 95.44 105 LEU A CA 1
ATOM 773 C C . LEU A 1 105 ? -5.166 5.641 -8.178 1.00 95.44 105 LEU A C 1
ATOM 775 O O . LEU A 1 105 ? -5.394 5.925 -9.358 1.00 95.44 105 LEU A O 1
ATOM 779 N N . LEU A 1 106 ? -4.915 4.387 -7.792 1.00 96.31 106 LEU A N 1
ATOM 780 C CA . LEU A 1 106 ? -4.841 3.238 -8.688 1.00 96.31 106 LEU A CA 1
ATOM 781 C C . LEU A 1 106 ? -6.243 2.717 -9.022 1.00 96.31 106 LEU A C 1
ATOM 783 O O . LEU A 1 106 ? -6.668 1.651 -8.586 1.00 96.31 106 LEU A O 1
ATOM 787 N N . ASN A 1 107 ? -6.975 3.479 -9.833 1.00 91.38 107 ASN A N 1
ATOM 788 C CA . ASN A 1 107 ? -8.363 3.171 -10.202 1.00 91.38 107 ASN A CA 1
ATOM 789 C C . ASN A 1 107 ? -8.520 1.844 -10.970 1.00 91.38 107 ASN A C 1
ATOM 791 O O . ASN A 1 107 ? -9.607 1.268 -10.998 1.00 91.38 107 ASN A O 1
ATOM 795 N N . SER A 1 108 ? -7.449 1.366 -11.609 1.00 95.56 108 SER A N 1
ATOM 796 C CA . SER A 1 108 ? -7.424 0.108 -12.367 1.00 95.56 108 SER A CA 1
ATOM 797 C C . SER A 1 108 ? -7.041 -1.107 -11.517 1.00 95.56 108 SER A C 1
ATOM 799 O O . SER A 1 108 ? -6.971 -2.205 -12.063 1.00 95.56 108 SER A O 1
ATOM 801 N N . LEU A 1 109 ? -6.766 -0.924 -10.220 1.00 97.75 109 LEU A N 1
ATOM 802 C CA . LEU A 1 109 ? -6.242 -1.978 -9.359 1.00 97.75 109 LEU A CA 1
ATOM 803 C C . LEU A 1 109 ? -7.300 -3.059 -9.111 1.00 97.75 109 LEU A C 1
ATOM 805 O O . LEU A 1 109 ? -8.400 -2.769 -8.651 1.00 97.75 109 LEU A O 1
ATOM 809 N N . GLU A 1 110 ? -6.936 -4.303 -9.410 1.00 97.75 110 GLU A N 1
ATOM 810 C CA . GLU A 1 110 ? -7.760 -5.508 -9.272 1.00 97.75 110 GLU A CA 1
ATOM 811 C C . GLU A 1 110 ? -7.249 -6.408 -8.137 1.00 97.75 110 GLU A C 1
ATOM 813 O O . GLU A 1 110 ? -8.033 -7.072 -7.458 1.00 97.75 110 GLU A O 1
ATOM 818 N N . VAL A 1 111 ? -5.934 -6.422 -7.901 1.00 97.81 111 VAL A N 1
ATOM 819 C CA . VAL A 1 111 ? -5.284 -7.259 -6.886 1.00 97.81 111 VAL A CA 1
ATOM 820 C C . VAL A 1 111 ? -4.302 -6.421 -6.075 1.00 97.81 111 VAL A C 1
ATOM 822 O O . VAL A 1 111 ? -3.340 -5.888 -6.632 1.00 97.81 111 VAL A O 1
ATOM 825 N N . LEU A 1 112 ? -4.509 -6.375 -4.759 1.00 96.94 112 LEU A N 1
ATOM 826 C CA . LEU A 1 112 ? -3.589 -5.806 -3.778 1.00 96.94 112 LEU A CA 1
ATOM 827 C C . LEU A 1 112 ? -3.209 -6.875 -2.747 1.00 96.94 112 LEU A C 1
ATOM 829 O O . LEU A 1 112 ? -4.006 -7.241 -1.890 1.00 96.94 112 LEU A O 1
ATOM 833 N N . ASP A 1 113 ? -1.981 -7.378 -2.826 1.00 96.38 113 ASP A N 1
ATOM 834 C CA . ASP A 1 113 ? -1.435 -8.354 -1.874 1.00 96.38 113 ASP A CA 1
ATOM 835 C C . ASP A 1 113 ? -0.218 -7.743 -1.176 1.00 96.38 113 ASP A C 1
ATOM 837 O O . ASP A 1 113 ? 0.845 -7.594 -1.777 1.00 96.38 113 ASP A O 1
ATOM 841 N N . LEU A 1 114 ? -0.388 -7.364 0.086 1.00 94.88 114 LEU A N 1
ATOM 842 C CA . LEU A 1 114 ? 0.647 -6.824 0.965 1.00 94.88 114 LEU A CA 1
ATOM 843 C C . LEU A 1 114 ? 1.017 -7.819 2.079 1.00 94.88 114 LEU A C 1
ATOM 845 O O . LEU A 1 114 ? 1.577 -7.423 3.108 1.00 94.88 114 LEU A O 1
ATOM 849 N N . SER A 1 115 ? 0.686 -9.101 1.903 1.00 93.88 115 SER A N 1
ATOM 850 C CA . SER A 1 115 ? 0.778 -10.111 2.955 1.00 93.88 115 SER A CA 1
ATOM 851 C C . SER A 1 115 ? 2.214 -10.450 3.376 1.00 93.88 115 SER A C 1
ATOM 853 O O . SER A 1 115 ? 3.163 -10.386 2.591 1.00 93.88 115 SER A O 1
ATOM 855 N N . GLY A 1 116 ? 2.399 -10.823 4.643 1.00 91.75 116 GLY A N 1
ATOM 856 C CA . GLY A 1 116 ? 3.694 -11.273 5.162 1.00 91.75 116 GLY A CA 1
ATOM 857 C C . GLY A 1 116 ? 4.782 -10.194 5.117 1.00 91.75 116 GLY A C 1
ATOM 858 O O . GLY A 1 116 ? 5.921 -10.479 4.748 1.00 91.75 116 GLY A O 1
ATOM 859 N N . ASN A 1 117 ? 4.438 -8.950 5.449 1.00 91.31 117 ASN A N 1
ATOM 860 C CA . ASN A 1 117 ? 5.409 -7.882 5.700 1.00 91.31 117 ASN A CA 1
ATOM 861 C C . ASN A 1 117 ? 5.337 -7.437 7.170 1.00 91.31 117 ASN A C 1
ATOM 863 O O . ASN A 1 117 ? 4.588 -7.989 7.967 1.00 91.31 117 ASN A O 1
ATOM 867 N N . ASN A 1 118 ? 6.104 -6.411 7.542 1.00 88.81 118 ASN A N 1
ATOM 868 C CA . ASN A 1 118 ? 6.029 -5.794 8.867 1.00 88.81 118 ASN A CA 1
ATOM 869 C C . ASN A 1 118 ? 5.453 -4.369 8.763 1.00 88.81 118 ASN A C 1
ATOM 871 O O . ASN A 1 118 ? 6.009 -3.434 9.345 1.00 88.81 118 ASN A O 1
ATOM 875 N N . LEU A 1 119 ? 4.375 -4.191 7.986 1.00 88.56 119 LEU A N 1
ATOM 876 C CA . LEU A 1 119 ? 3.676 -2.905 7.878 1.00 88.56 119 LEU A CA 1
ATOM 877 C C . LEU A 1 119 ? 3.049 -2.522 9.229 1.00 88.56 119 LEU A C 1
ATOM 879 O O . LEU A 1 119 ? 2.681 -3.386 10.027 1.00 88.56 119 LEU A O 1
ATOM 883 N N . ILE A 1 120 ? 2.956 -1.216 9.482 1.00 85.69 120 ILE A N 1
ATOM 884 C CA . ILE A 1 120 ? 2.481 -0.643 10.750 1.00 85.69 120 ILE A CA 1
ATOM 885 C C . ILE A 1 120 ? 1.353 0.369 10.511 1.00 85.69 120 ILE A C 1
ATOM 887 O O . ILE A 1 120 ? 1.267 0.951 9.432 1.00 85.69 120 ILE A O 1
ATOM 891 N N . GLY A 1 121 ? 0.547 0.651 11.534 1.00 82.81 121 GLY A N 1
ATOM 892 C CA . GLY A 1 121 ? -0.470 1.709 11.498 1.00 82.81 121 GLY A CA 1
ATOM 893 C C . GLY A 1 121 ? -1.836 1.199 11.045 1.00 82.81 121 GLY A C 1
ATOM 894 O O . GLY A 1 121 ? -2.147 0.026 11.234 1.00 82.81 121 GLY A O 1
ATOM 895 N N . THR A 1 122 ? -2.664 2.073 10.475 1.00 83.38 122 THR A N 1
ATOM 896 C CA . THR A 1 122 ? -4.000 1.710 9.985 1.00 83.38 122 THR A CA 1
ATOM 897 C C . THR A 1 122 ? -4.015 1.488 8.477 1.00 83.38 122 THR A C 1
ATOM 899 O O . THR A 1 122 ? -3.339 2.195 7.725 1.00 83.38 122 THR A O 1
ATOM 902 N N . PHE A 1 123 ? -4.792 0.506 8.018 1.00 87.69 123 PHE A N 1
ATOM 903 C CA . PHE A 1 123 ? -5.071 0.358 6.594 1.00 87.69 123 PHE A CA 1
ATOM 904 C C . PHE A 1 123 ? -5.952 1.531 6.110 1.00 87.69 123 PHE A C 1
ATOM 906 O O . PHE A 1 123 ? -6.967 1.824 6.747 1.00 87.69 123 PHE A O 1
ATOM 913 N N . PRO A 1 124 ? -5.585 2.246 5.028 1.00 88.50 124 PRO A N 1
ATOM 914 C CA . PRO A 1 124 ? -6.378 3.367 4.543 1.00 88.50 124 PRO A CA 1
ATOM 915 C C . PRO A 1 124 ? -7.689 2.918 3.888 1.00 88.50 124 PRO A C 1
ATOM 917 O O . PRO A 1 124 ? -7.691 2.467 2.746 1.00 88.50 124 PRO A O 1
ATOM 920 N N . GLU A 1 125 ? -8.815 3.164 4.559 1.00 83.88 125 GLU A N 1
ATOM 921 C CA . GLU A 1 125 ? -10.177 2.908 4.045 1.00 83.88 125 GLU A CA 1
ATOM 922 C C . GLU A 1 125 ? -10.420 3.547 2.665 1.00 83.88 125 GLU A C 1
ATOM 924 O O . GLU A 1 125 ? -11.135 3.013 1.819 1.00 83.88 125 GLU A O 1
ATOM 929 N N . ILE A 1 126 ? -9.758 4.675 2.380 1.00 86.38 126 ILE A N 1
ATOM 930 C CA . ILE A 1 126 ? -9.853 5.342 1.078 1.00 86.38 126 ILE A CA 1
ATOM 931 C C . ILE A 1 126 ? -9.440 4.436 -0.091 1.00 86.38 126 ILE A C 1
ATOM 933 O O . ILE A 1 126 ? -9.946 4.626 -1.193 1.00 86.38 126 ILE A O 1
ATOM 937 N N . ILE A 1 127 ? -8.569 3.444 0.127 1.00 88.62 127 ILE A N 1
ATOM 938 C CA . ILE A 1 127 ? -8.193 2.467 -0.904 1.00 88.62 127 ILE A CA 1
ATOM 939 C C . ILE A 1 127 ? -9.390 1.575 -1.237 1.00 88.62 127 ILE A C 1
ATOM 941 O O . ILE A 1 127 ? -9.681 1.377 -2.412 1.00 88.62 127 ILE A O 1
ATOM 945 N N . GLU A 1 128 ? -10.131 1.101 -0.236 1.00 84.31 128 GLU A N 1
ATOM 946 C CA . GLU A 1 128 ? -11.321 0.263 -0.446 1.00 84.31 128 GLU A CA 1
ATOM 947 C C . GLU A 1 128 ? -12.439 1.031 -1.152 1.00 84.31 128 GLU A C 1
ATOM 949 O O . GLU A 1 128 ? -13.121 0.502 -2.029 1.00 84.31 128 GLU A O 1
ATOM 954 N N . VAL A 1 129 ? -12.594 2.314 -0.816 1.00 86.31 129 VAL A N 1
ATOM 955 C CA . VAL A 1 129 ? -13.621 3.176 -1.412 1.00 86.31 129 VAL A CA 1
ATOM 956 C C . VAL A 1 129 ? -13.255 3.608 -2.840 1.00 86.31 129 VAL A C 1
ATOM 958 O O . VAL A 1 129 ? -14.128 3.685 -3.712 1.00 86.31 129 VAL A O 1
ATOM 961 N N . ALA A 1 130 ? -11.983 3.928 -3.095 1.00 89.38 130 ALA A N 1
ATOM 962 C CA . ALA A 1 130 ? -11.532 4.463 -4.380 1.00 89.38 130 ALA A CA 1
ATOM 963 C C . ALA A 1 130 ? -11.239 3.368 -5.418 1.00 89.38 130 ALA A C 1
ATOM 965 O O . ALA A 1 130 ? -11.633 3.508 -6.581 1.00 89.38 130 ALA A O 1
ATOM 966 N N . CYS A 1 131 ? -10.601 2.263 -5.020 1.00 91.12 131 CYS A N 1
ATOM 967 C CA . CYS A 1 131 ? -10.233 1.162 -5.912 1.00 91.12 131 CYS A CA 1
ATOM 968 C C . CYS A 1 131 ? -11.431 0.236 -6.175 1.00 91.12 131 CYS A C 1
ATOM 970 O O . CYS A 1 131 ? -11.457 -0.922 -5.776 1.00 91.12 131 CYS A O 1
ATOM 972 N N . LYS A 1 132 ? -12.432 0.733 -6.909 1.00 91.00 132 LYS A N 1
ATOM 973 C CA . LYS A 1 132 ? -13.694 0.015 -7.190 1.00 91.00 132 LYS A CA 1
ATOM 974 C C . LYS A 1 132 ? -13.539 -1.302 -7.957 1.00 91.00 132 LYS A C 1
ATOM 976 O O . LYS A 1 132 ? -14.471 -2.098 -7.979 1.00 91.00 132 LYS A O 1
ATOM 981 N N . ASN A 1 133 ? -12.404 -1.495 -8.624 1.00 94.00 133 ASN A N 1
ATOM 982 C CA . ASN A 1 133 ? -12.099 -2.708 -9.379 1.00 94.00 133 ASN A CA 1
ATOM 983 C C . ASN A 1 133 ? -11.384 -3.768 -8.530 1.00 94.00 133 ASN A C 1
ATOM 985 O O . ASN A 1 133 ? -11.088 -4.838 -9.054 1.00 94.00 133 ASN A O 1
ATOM 989 N N . LEU A 1 134 ? -11.106 -3.494 -7.251 1.00 94.62 134 LEU A N 1
ATOM 990 C CA . LEU A 1 134 ? -10.367 -4.396 -6.379 1.00 94.62 134 LEU A CA 1
ATOM 991 C C . LEU A 1 134 ? -11.186 -5.667 -6.112 1.00 94.62 134 LEU A C 1
ATOM 993 O O . LEU A 1 134 ? -12.270 -5.621 -5.535 1.00 94.62 134 LEU A O 1
ATOM 997 N N . VAL A 1 135 ? -10.657 -6.809 -6.548 1.00 94.69 135 VAL A N 1
ATOM 998 C CA . VAL A 1 135 ? -11.266 -8.140 -6.396 1.00 94.69 135 VAL A CA 1
ATOM 999 C C . VAL A 1 135 ? -10.564 -8.948 -5.306 1.00 94.69 135 VAL A C 1
ATOM 1001 O O . VAL A 1 135 ? -11.178 -9.805 -4.674 1.00 94.69 135 VAL A O 1
ATOM 1004 N N . TYR A 1 136 ? -9.275 -8.687 -5.082 1.00 94.75 136 TYR A N 1
ATOM 1005 C CA . TYR A 1 136 ? -8.472 -9.375 -4.078 1.00 94.75 136 TYR A CA 1
ATOM 1006 C C . TYR A 1 136 ? -7.691 -8.371 -3.236 1.00 94.75 136 TYR A C 1
ATOM 1008 O O . TYR A 1 136 ? -6.880 -7.614 -3.772 1.00 94.75 136 TYR A O 1
ATOM 1016 N N . LEU A 1 137 ? -7.910 -8.417 -1.923 1.00 93.19 137 LEU A N 1
ATOM 1017 C CA . LEU A 1 137 ? -7.153 -7.680 -0.920 1.00 93.19 137 LEU A CA 1
ATOM 1018 C C . LEU A 1 137 ? -6.619 -8.665 0.119 1.00 93.19 137 LEU A C 1
ATOM 1020 O O . LEU A 1 137 ? -7.394 -9.388 0.742 1.00 93.19 137 LEU A O 1
ATOM 1024 N N . ASP A 1 138 ? -5.306 -8.675 0.319 1.00 91.25 138 ASP A N 1
ATOM 1025 C CA . ASP A 1 138 ? -4.670 -9.449 1.380 1.00 91.25 138 ASP A CA 1
ATOM 1026 C C . ASP A 1 138 ? -3.623 -8.602 2.098 1.00 91.25 138 ASP A C 1
ATOM 1028 O O . ASP A 1 138 ? -2.601 -8.217 1.532 1.00 91.25 138 ASP A O 1
ATOM 1032 N N . ILE A 1 139 ? -3.895 -8.308 3.365 1.00 90.88 139 ILE A N 1
ATOM 1033 C CA . ILE A 1 139 ? -2.996 -7.591 4.274 1.00 90.88 139 ILE A CA 1
ATOM 1034 C C . ILE A 1 139 ? -2.535 -8.484 5.435 1.00 90.88 139 ILE A C 1
ATOM 1036 O O . ILE A 1 139 ? -1.954 -7.997 6.406 1.00 90.88 139 ILE A O 1
ATOM 1040 N N . SER A 1 140 ? -2.789 -9.793 5.354 1.00 88.75 140 SER A N 1
ATOM 1041 C CA . SER A 1 140 ? -2.506 -10.746 6.426 1.00 88.75 140 SER A CA 1
ATOM 1042 C C . SER A 1 140 ? -1.009 -10.865 6.725 1.00 88.75 140 SER A C 1
ATOM 1044 O O . SER A 1 140 ? -0.148 -10.566 5.900 1.00 88.75 140 SER A O 1
ATOM 1046 N N . GLY A 1 141 ? -0.661 -11.284 7.942 1.00 88.19 141 GLY A N 1
ATOM 1047 C CA . GLY A 1 141 ? 0.744 -11.419 8.332 1.00 88.19 141 GLY A CA 1
ATOM 1048 C C . GLY A 1 141 ? 1.492 -10.088 8.474 1.00 88.19 141 GLY A C 1
ATOM 1049 O O . GLY A 1 141 ? 2.714 -10.109 8.445 1.00 88.19 141 GLY A O 1
ATOM 1050 N N . ASN A 1 142 ? 0.777 -8.967 8.639 1.00 87.19 142 ASN A N 1
ATOM 1051 C CA . ASN A 1 142 ? 1.313 -7.682 9.095 1.00 87.19 142 ASN A CA 1
ATOM 1052 C C . ASN A 1 142 ? 0.867 -7.432 10.544 1.00 87.19 142 ASN A C 1
ATOM 1054 O O . ASN A 1 142 ? -0.174 -6.830 10.777 1.00 87.19 142 ASN A O 1
ATOM 1058 N N . GLU A 1 143 ? 1.633 -7.910 11.528 1.00 82.00 143 GLU A N 1
ATOM 1059 C CA . GLU A 1 143 ? 1.208 -7.948 12.946 1.00 82.00 143 GLU A CA 1
ATOM 1060 C C . GLU A 1 143 ? 0.809 -6.585 13.543 1.00 82.00 143 GLU A C 1
ATOM 1062 O O . GLU A 1 143 ? 0.018 -6.531 14.481 1.00 82.00 143 GLU A O 1
ATOM 1067 N N . ASN A 1 144 ? 1.356 -5.492 13.008 1.00 81.94 144 ASN A N 1
ATOM 1068 C CA . ASN A 1 144 ? 1.154 -4.130 13.508 1.00 81.94 144 ASN A CA 1
ATOM 1069 C C . ASN A 1 144 ? 0.267 -3.267 12.595 1.00 81.94 144 ASN A C 1
ATOM 1071 O O . ASN A 1 144 ? 0.123 -2.069 12.854 1.00 81.94 144 ASN A O 1
ATOM 1075 N N . LEU A 1 145 ? -0.277 -3.840 11.518 1.00 83.38 145 LEU A N 1
ATOM 1076 C CA . LEU A 1 145 ? -1.221 -3.170 10.633 1.00 83.38 145 LEU A CA 1
ATOM 1077 C C . LEU A 1 145 ? -2.638 -3.520 11.091 1.00 83.38 145 LEU A C 1
ATOM 1079 O O . LEU A 1 145 ? -3.008 -4.691 11.149 1.00 83.38 145 LEU A O 1
ATOM 1083 N N . VAL A 1 146 ? -3.420 -2.502 11.431 1.00 77.06 146 VAL A N 1
ATOM 1084 C CA . VAL A 1 146 ? -4.783 -2.650 11.943 1.00 77.06 146 VAL A CA 1
ATOM 1085 C C . VAL A 1 146 ? -5.776 -2.171 10.894 1.00 77.06 146 VAL A C 1
ATOM 1087 O O . VAL A 1 146 ? -5.603 -1.114 10.290 1.00 77.06 146 VAL A O 1
ATOM 1090 N N . ASP A 1 147 ? -6.839 -2.936 10.700 1.00 68.06 147 ASP A N 1
ATOM 1091 C CA . ASP A 1 147 ? -7.968 -2.545 9.865 1.00 68.06 147 ASP A CA 1
ATOM 1092 C C . ASP A 1 147 ? -8.958 -1.675 10.672 1.00 68.06 147 ASP A C 1
ATOM 1094 O O . ASP A 1 147 ? -9.287 -1.994 11.821 1.00 68.06 147 ASP A O 1
ATOM 1098 N N . ILE A 1 148 ? -9.427 -0.563 10.100 1.00 63.53 148 ILE A N 1
ATOM 1099 C CA . ILE A 1 148 ? -10.346 0.380 10.760 1.00 63.53 148 ILE A CA 1
ATOM 1100 C C . ILE A 1 148 ? -11.677 -0.301 11.099 1.00 63.53 148 ILE A C 1
ATOM 1102 O O . ILE A 1 148 ? -12.249 -0.001 12.151 1.00 63.53 148 ILE A O 1
ATOM 1106 N N . ASP A 1 149 ? -12.128 -1.274 10.307 1.00 58.84 149 ASP A N 1
ATOM 1107 C CA . ASP A 1 149 ? -13.330 -2.055 10.615 1.00 58.84 149 ASP A CA 1
ATOM 1108 C C . ASP A 1 149 ? -13.180 -2.817 11.931 1.00 58.84 149 ASP A C 1
ATOM 1110 O O . ASP A 1 149 ? -14.074 -2.822 12.781 1.00 58.84 149 ASP A O 1
ATOM 1114 N N . THR A 1 150 ? -12.000 -3.383 12.186 1.00 53.59 150 THR A N 1
ATOM 1115 C CA . THR A 1 150 ? -11.745 -4.024 13.477 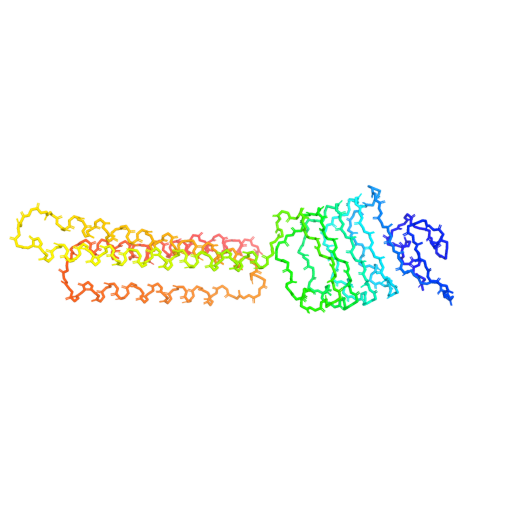1.00 53.59 150 THR A CA 1
ATOM 1116 C C . THR A 1 150 ? -11.747 -3.001 14.611 1.00 53.59 150 THR A C 1
ATOM 1118 O O . THR A 1 150 ? -12.352 -3.250 15.655 1.00 53.59 150 THR A O 1
ATOM 1121 N N . LEU A 1 151 ? -11.162 -1.817 14.411 1.00 55.59 151 LEU A N 1
ATOM 1122 C CA . LEU A 1 151 ? -11.103 -0.774 15.436 1.00 55.59 151 LEU A CA 1
ATOM 1123 C C . LEU A 1 151 ? -12.489 -0.190 15.758 1.00 55.59 151 LEU A C 1
ATOM 1125 O O . LEU A 1 151 ? -12.811 0.027 16.929 1.00 55.59 151 LEU A O 1
ATOM 1129 N N . THR A 1 152 ? -13.325 0.039 14.743 1.00 53.62 152 THR A N 1
ATOM 1130 C CA . THR A 1 152 ? -14.706 0.505 14.921 1.00 53.62 152 THR A CA 1
ATOM 1131 C C . THR A 1 152 ? -15.540 -0.552 15.631 1.00 53.62 152 THR A C 1
ATOM 1133 O O . THR A 1 152 ? -16.169 -0.220 16.632 1.00 53.62 152 THR A O 1
ATOM 1136 N N . ILE A 1 153 ? -15.455 -1.828 15.238 1.00 55.44 153 ILE A N 1
ATOM 1137 C CA . ILE A 1 153 ? -16.135 -2.934 15.929 1.00 55.44 153 ILE A CA 1
ATOM 1138 C C . ILE A 1 153 ? -15.696 -3.023 17.395 1.00 55.44 153 ILE A C 1
ATOM 1140 O O . ILE A 1 153 ? -16.552 -3.102 18.278 1.00 55.44 153 ILE A O 1
ATOM 1144 N N . TYR A 1 154 ? -14.393 -2.960 17.690 1.00 57.91 154 TYR A N 1
ATOM 1145 C CA . TYR A 1 154 ? -13.891 -2.978 19.069 1.00 57.91 154 TYR A CA 1
ATOM 1146 C C . TYR A 1 154 ? -14.408 -1.790 19.885 1.00 57.91 154 TYR A C 1
ATOM 1148 O O . TYR A 1 154 ? -14.849 -1.968 21.023 1.00 57.91 154 TYR A O 1
ATOM 1156 N N . ASN A 1 155 ? -14.402 -0.586 19.311 1.00 57.28 155 ASN A N 1
ATOM 1157 C CA . ASN A 1 155 ? -14.900 0.616 19.975 1.00 57.28 155 ASN A CA 1
ATOM 1158 C C . ASN A 1 155 ? -16.417 0.550 20.208 1.00 57.28 155 ASN A C 1
ATOM 1160 O O . ASN A 1 155 ? -16.885 0.858 21.305 1.00 57.28 155 ASN A O 1
ATOM 1164 N N . THR A 1 156 ? -17.188 0.097 19.218 1.00 62.53 156 THR A N 1
ATOM 1165 C CA . THR A 1 156 ? -18.640 -0.077 19.323 1.00 62.53 156 THR A CA 1
ATOM 1166 C C . THR A 1 156 ? -18.994 -1.155 20.344 1.00 62.53 156 THR A C 1
ATOM 1168 O O . THR A 1 156 ? -19.857 -0.930 21.191 1.00 62.53 156 THR A O 1
ATOM 1171 N N . LEU A 1 157 ? -18.300 -2.296 20.337 1.00 60.53 157 LEU A N 1
ATOM 1172 C CA . LEU A 1 157 ? -18.512 -3.378 21.299 1.00 60.53 157 LEU A CA 1
ATOM 1173 C C . LEU A 1 157 ? -18.155 -2.941 22.726 1.00 60.53 157 LEU A C 1
ATOM 1175 O O . LEU A 1 157 ? -18.913 -3.206 23.660 1.00 60.53 157 LEU A O 1
ATOM 1179 N N . SER A 1 158 ? -17.042 -2.222 22.888 1.00 63.78 158 SER A N 1
ATOM 1180 C CA . SER A 1 158 ? -16.624 -1.638 24.166 1.00 63.78 158 SER A CA 1
ATOM 1181 C C . SER A 1 158 ? -17.665 -0.646 24.700 1.00 63.78 158 SER A C 1
ATOM 1183 O O . SER A 1 158 ? -18.067 -0.725 25.864 1.00 63.78 158 SER A O 1
ATOM 1185 N N . TYR A 1 159 ? -18.188 0.231 23.836 1.00 61.44 159 TYR A N 1
ATOM 1186 C CA . TYR A 1 159 ? -19.242 1.179 24.196 1.00 61.44 159 TYR A CA 1
ATOM 1187 C C . TYR A 1 159 ? -20.550 0.480 24.598 1.00 61.44 159 TYR A C 1
ATOM 1189 O O . TYR A 1 159 ? -21.144 0.823 25.621 1.00 61.44 159 TYR A O 1
ATOM 1197 N N . ILE A 1 160 ? -20.985 -0.537 23.847 1.00 63.88 160 ILE A N 1
ATOM 1198 C CA . ILE A 1 160 ? -22.182 -1.325 24.181 1.00 63.88 160 ILE A CA 1
ATOM 1199 C C . ILE A 1 160 ? -22.009 -2.005 25.543 1.00 63.88 160 ILE A C 1
ATOM 1201 O O . ILE A 1 160 ? -22.893 -1.905 26.396 1.00 63.88 160 ILE A O 1
ATOM 1205 N N . LEU A 1 161 ? -20.865 -2.652 25.780 1.00 63.31 161 LEU A N 1
ATOM 1206 C CA . LEU A 1 161 ? -20.576 -3.319 27.049 1.00 63.31 161 LEU A CA 1
ATOM 1207 C C . LEU A 1 161 ? -20.599 -2.330 28.224 1.00 63.31 161 LEU A C 1
ATOM 1209 O O . LEU A 1 161 ? -21.128 -2.644 29.295 1.00 63.31 161 LEU A O 1
ATOM 1213 N N . PHE A 1 162 ? -20.085 -1.116 28.015 1.00 66.12 162 PHE A N 1
ATOM 1214 C CA . PHE A 1 162 ? -20.145 -0.042 28.999 1.00 66.12 162 PHE A CA 1
ATOM 1215 C C . PHE A 1 162 ? -21.588 0.360 29.336 1.00 66.12 162 PHE A C 1
ATOM 1217 O O . PHE A 1 162 ? -21.959 0.379 30.512 1.00 66.12 162 PHE A O 1
ATOM 1224 N N . VAL A 1 163 ? -22.421 0.624 28.323 1.00 67.06 163 VAL A N 1
ATOM 1225 C CA . VAL A 1 163 ? -23.833 0.996 28.519 1.00 67.06 163 VAL A CA 1
ATOM 1226 C C . VAL A 1 163 ? -24.591 -0.107 29.261 1.00 67.06 163 VAL A C 1
ATOM 1228 O O . VAL A 1 163 ? -25.302 0.178 30.225 1.00 67.06 163 VAL A O 1
ATOM 1231 N N . VAL A 1 164 ? -24.397 -1.372 28.878 1.00 68.31 164 VAL A N 1
ATOM 1232 C CA . VAL A 1 164 ? -25.025 -2.525 29.548 1.00 68.31 164 VAL A CA 1
ATOM 1233 C C . VAL A 1 164 ? -24.607 -2.603 31.017 1.00 68.31 164 VAL A C 1
ATOM 1235 O O . VAL A 1 164 ? -25.457 -2.751 31.895 1.00 68.31 164 VAL A O 1
ATOM 1238 N N . THR A 1 165 ? -23.315 -2.440 31.308 1.00 71.69 165 THR A N 1
ATOM 1239 C CA . THR A 1 165 ? -22.797 -2.463 32.685 1.00 71.69 165 THR A CA 1
ATOM 1240 C C . THR A 1 165 ? -23.398 -1.335 33.527 1.00 71.69 165 THR A C 1
ATOM 1242 O O . THR A 1 165 ? -23.813 -1.563 34.665 1.00 71.69 165 THR A O 1
ATOM 1245 N N . PHE A 1 166 ? -23.512 -0.129 32.965 1.00 74.00 166 PHE A N 1
ATOM 1246 C CA . PHE A 1 166 ? -24.121 1.013 33.645 1.00 74.00 166 PHE A CA 1
ATOM 1247 C C . PHE A 1 166 ? -25.604 0.775 33.966 1.00 74.00 166 PHE A C 1
ATOM 1249 O O . PHE A 1 166 ? -26.040 1.044 35.086 1.00 74.00 166 PHE A O 1
ATOM 1256 N N . LEU A 1 167 ? -26.369 0.217 33.023 1.00 72.94 167 LEU A N 1
ATOM 1257 C CA . LEU A 1 167 ? -27.780 -0.122 33.235 1.00 72.94 167 LEU A CA 1
ATOM 1258 C C . LEU A 1 167 ? -27.961 -1.184 34.329 1.00 72.94 167 LEU A C 1
ATOM 1260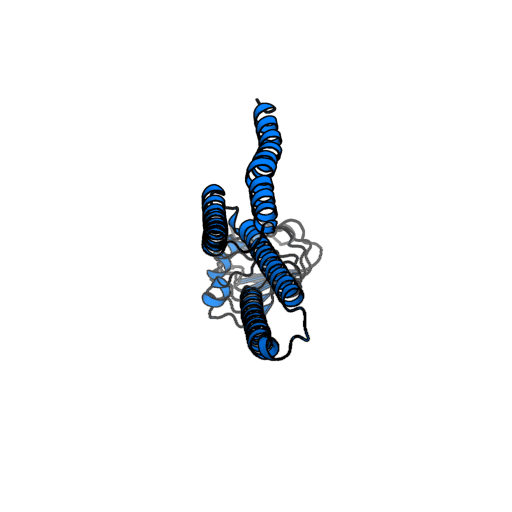 O O . LEU A 1 167 ? -28.848 -1.043 35.173 1.00 72.94 167 LEU A O 1
ATOM 1264 N N . ILE A 1 168 ? -27.099 -2.208 34.366 1.00 70.56 168 ILE A N 1
ATOM 1265 C CA . ILE A 1 168 ? -27.110 -3.235 35.422 1.00 70.56 168 ILE A CA 1
ATOM 1266 C C . ILE A 1 168 ? -26.850 -2.600 36.791 1.00 70.56 168 ILE A C 1
ATOM 1268 O O . ILE A 1 168 ? -27.578 -2.868 37.748 1.00 70.56 168 ILE A O 1
ATOM 1272 N N . LEU A 1 169 ? -25.844 -1.728 36.895 1.00 72.25 169 LEU A N 1
ATOM 1273 C CA . LEU A 1 169 ? -25.540 -1.027 38.141 1.00 72.25 169 LEU A CA 1
ATOM 1274 C C . LEU A 1 169 ? -26.704 -0.121 38.566 1.00 72.25 169 LEU A C 1
ATOM 1276 O O . LEU A 1 169 ? -27.124 -0.173 39.720 1.00 72.25 169 LEU A O 1
ATOM 1280 N N . ALA A 1 170 ? -27.293 0.647 37.650 1.00 70.38 170 ALA A N 1
ATOM 1281 C CA . ALA A 1 170 ? -28.455 1.482 37.953 1.00 70.38 170 ALA A CA 1
ATOM 1282 C C . ALA A 1 170 ? -29.644 0.656 38.484 1.00 70.38 170 ALA A C 1
ATOM 1284 O O . ALA A 1 170 ? -30.274 1.042 39.472 1.00 70.38 170 ALA A O 1
ATOM 1285 N N . ALA A 1 171 ? -29.911 -0.511 37.889 1.00 68.94 171 ALA A N 1
ATOM 1286 C CA . ALA A 1 171 ? -30.952 -1.427 38.350 1.00 68.94 171 ALA A CA 1
ATOM 1287 C C . ALA A 1 171 ? -30.654 -1.992 39.751 1.00 68.94 171 ALA A C 1
ATOM 1289 O O . ALA A 1 171 ? -31.543 -2.029 40.603 1.00 68.94 171 ALA A O 1
ATOM 1290 N N . LEU A 1 172 ? -29.402 -2.378 40.022 1.00 71.75 172 LEU A N 1
ATOM 1291 C CA . LEU A 1 172 ? -28.969 -2.839 41.345 1.00 71.75 172 LEU A CA 1
ATOM 1292 C C . LEU A 1 172 ? -29.091 -1.737 42.404 1.00 71.75 172 LEU A C 1
ATOM 1294 O O . LEU A 1 172 ? -29.553 -2.007 43.512 1.00 71.75 172 LEU A O 1
ATOM 1298 N N . TYR A 1 173 ? -28.741 -0.494 42.067 1.00 69.56 173 TYR A N 1
ATOM 1299 C CA . TYR A 1 173 ? -28.910 0.648 42.964 1.00 69.56 173 TYR A CA 1
ATOM 1300 C C . TYR A 1 173 ? -30.379 0.875 43.313 1.00 69.56 173 TYR A C 1
ATOM 1302 O O . TYR A 1 173 ? -30.726 1.010 44.487 1.00 69.56 173 TYR A O 1
ATOM 1310 N N . LEU A 1 174 ? -31.251 0.866 42.300 1.00 71.62 174 LEU A N 1
ATOM 1311 C CA . LEU A 1 174 ? -32.689 1.002 42.494 1.00 71.62 174 LEU A CA 1
ATOM 1312 C C . LEU A 1 174 ? -33.237 -0.140 43.359 1.00 71.62 174 LEU A C 1
ATOM 1314 O O . LEU A 1 174 ? -34.015 0.111 44.273 1.00 71.62 174 LEU A O 1
ATOM 1318 N N . PHE A 1 175 ? -32.796 -1.379 43.132 1.00 70.38 175 PHE A N 1
ATOM 1319 C CA . PHE A 1 175 ? -33.192 -2.527 43.946 1.00 70.38 175 PHE A CA 1
ATOM 1320 C C . PHE A 1 175 ? -32.762 -2.384 45.412 1.00 70.38 175 PHE A C 1
ATOM 1322 O O . PHE A 1 175 ? -33.575 -2.610 46.309 1.00 70.38 175 PHE A O 1
ATOM 1329 N N . ILE A 1 176 ? -31.515 -1.973 45.667 1.00 65.25 176 ILE A N 1
ATOM 1330 C CA . ILE A 1 176 ? -31.005 -1.703 47.021 1.00 65.25 176 ILE A CA 1
ATOM 1331 C C . ILE A 1 176 ? -31.840 -0.603 47.683 1.00 65.25 176 ILE A C 1
ATOM 1333 O O . ILE A 1 176 ? -32.274 -0.765 48.821 1.00 65.25 176 ILE A O 1
ATOM 1337 N N . TYR A 1 177 ? -32.120 0.481 46.958 1.00 65.75 177 TYR A N 1
ATOM 1338 C CA . TYR A 1 177 ? -32.928 1.596 47.446 1.00 65.75 177 TYR A CA 1
ATOM 1339 C C . TYR A 1 177 ? -34.368 1.174 47.786 1.00 65.75 177 TYR A C 1
ATOM 1341 O O . TYR A 1 177 ? -34.878 1.503 48.856 1.00 65.75 177 TYR A O 1
ATOM 1349 N N . LEU A 1 178 ? -35.015 0.387 46.920 1.00 65.50 178 LEU A N 1
ATOM 1350 C CA . LEU A 1 178 ? -36.355 -0.155 47.161 1.00 65.50 178 LEU A CA 1
ATOM 1351 C C . LEU A 1 178 ? -36.379 -1.140 48.340 1.00 65.50 178 LEU A C 1
ATOM 1353 O O . LEU A 1 178 ? -37.318 -1.127 49.137 1.00 65.50 178 LEU A O 1
ATOM 1357 N N . CYS A 1 179 ? -35.349 -1.979 48.487 1.00 60.44 179 CYS A N 1
ATOM 1358 C CA . CYS A 1 179 ? -35.230 -2.878 49.633 1.00 60.44 179 CYS A CA 1
ATOM 1359 C C . CYS A 1 179 ? -35.041 -2.113 50.944 1.00 60.44 179 CYS A C 1
ATOM 1361 O O . CYS A 1 179 ? -35.625 -2.501 51.953 1.00 60.44 179 CYS A O 1
ATOM 1363 N N . GLU A 1 180 ? -34.289 -1.015 50.927 1.00 61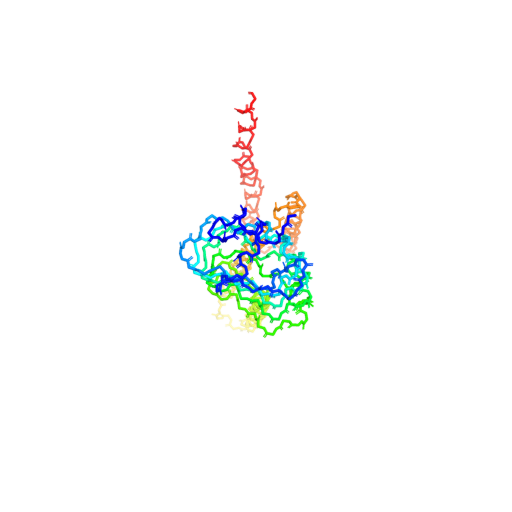.50 180 GLU A N 1
ATOM 1364 C CA . GLU A 1 180 ? -34.119 -0.141 52.083 1.00 61.50 180 GLU A CA 1
ATOM 1365 C C . GLU A 1 180 ? -35.448 0.500 52.503 1.00 61.50 180 GLU A C 1
ATOM 1367 O O . GLU A 1 180 ? -35.793 0.447 53.681 1.00 61.50 180 GLU A O 1
ATOM 1372 N N . ILE A 1 181 ? -36.252 0.995 51.552 1.00 59.78 181 ILE A N 1
ATOM 1373 C CA . ILE A 1 181 ? -37.614 1.492 51.830 1.00 59.78 181 ILE A CA 1
ATOM 1374 C C . ILE A 1 181 ? -38.485 0.392 52.460 1.00 59.78 181 ILE A C 1
ATOM 1376 O O . ILE A 1 181 ? -39.242 0.659 53.394 1.00 59.78 181 ILE A O 1
ATOM 1380 N N . ARG A 1 182 ? -38.367 -0.855 51.984 1.00 56.84 182 ARG A N 1
ATOM 1381 C CA . ARG A 1 182 ? -39.131 -1.997 52.512 1.00 56.84 182 ARG A CA 1
ATOM 1382 C C . ARG A 1 182 ? -38.679 -2.420 53.918 1.00 56.84 182 ARG A C 1
ATOM 1384 O O . ARG A 1 182 ? -39.517 -2.795 54.733 1.00 56.84 182 ARG A O 1
ATOM 1391 N N . ASP A 1 183 ? -37.382 -2.368 54.219 1.00 52.59 183 ASP A N 1
ATOM 1392 C CA . ASP A 1 183 ? -36.795 -2.850 55.484 1.00 52.59 183 ASP A CA 1
ATOM 1393 C C . ASP A 1 183 ? -36.844 -1.814 56.628 1.00 52.59 183 ASP A C 1
ATOM 1395 O O . ASP A 1 183 ? -36.686 -2.167 57.800 1.00 52.59 183 ASP A O 1
ATOM 1399 N N . VAL A 1 184 ? -37.192 -0.551 56.335 1.00 53.81 184 VAL A N 1
ATOM 1400 C CA . VAL A 1 184 ? -37.611 0.436 57.357 1.00 53.81 184 VAL A CA 1
ATOM 1401 C C . VAL A 1 184 ? -38.777 -0.096 58.211 1.00 53.81 184 VAL A C 1
ATOM 1403 O O . VAL A 1 184 ? -38.901 0.279 59.376 1.00 53.81 184 VAL A O 1
ATOM 1406 N N . GLN A 1 185 ? -39.579 -1.033 57.693 1.00 47.28 185 GLN A N 1
ATOM 1407 C CA . GLN A 1 185 ? -40.650 -1.696 58.446 1.00 47.28 185 GLN A CA 1
ATOM 1408 C C . GLN A 1 185 ? -40.160 -2.844 59.361 1.00 47.28 185 GLN A C 1
ATOM 1410 O O . GLN A 1 185 ? -40.877 -3.214 60.288 1.00 47.28 185 GLN A O 1
ATOM 1415 N N . HIS A 1 186 ? -38.955 -3.407 59.156 1.00 50.59 186 HIS A N 1
ATOM 1416 C CA . HIS A 1 186 ? -38.527 -4.657 59.816 1.00 50.59 186 HIS A CA 1
ATOM 1417 C C . HIS A 1 186 ? -37.167 -4.638 60.549 1.00 50.59 186 HIS A C 1
ATOM 1419 O O . HIS A 1 186 ? -36.892 -5.594 61.277 1.00 50.59 186 HIS A O 1
ATOM 1425 N N . LYS A 1 187 ? -36.356 -3.567 60.469 1.00 52.00 187 LYS A N 1
ATOM 1426 C CA . LYS A 1 187 ? -35.119 -3.361 61.273 1.00 52.00 187 LYS A CA 1
ATOM 1427 C C . LYS A 1 187 ? -34.107 -4.534 61.236 1.00 52.00 187 LYS A C 1
ATOM 1429 O O . LYS A 1 187 ? -33.494 -4.833 62.263 1.00 52.00 187 LYS A O 1
ATOM 1434 N N . ARG A 1 188 ? -33.900 -5.220 60.099 1.00 54.50 188 ARG A N 1
ATOM 1435 C CA . ARG A 1 188 ? -32.996 -6.397 60.048 1.00 54.50 188 ARG A CA 1
ATOM 1436 C C . ARG A 1 188 ? -31.645 -6.201 59.343 1.00 54.50 188 ARG A C 1
ATOM 1438 O O . ARG A 1 188 ? -30.723 -6.928 59.708 1.00 54.50 188 ARG A O 1
ATOM 1445 N N . LEU A 1 189 ? -31.457 -5.248 58.416 1.00 55.97 189 LEU A N 1
ATOM 1446 C CA . LEU A 1 189 ? -30.167 -5.058 57.713 1.00 55.97 189 LEU A CA 1
ATOM 1447 C C . LEU A 1 189 ? -29.544 -3.650 57.826 1.00 55.97 189 LEU A C 1
ATOM 1449 O O . LEU A 1 189 ? -30.226 -2.631 57.899 1.00 55.97 189 LEU A O 1
ATOM 1453 N N . ASN A 1 190 ? -28.204 -3.594 57.777 1.00 59.44 190 ASN A N 1
ATOM 1454 C CA . ASN A 1 190 ? -27.399 -2.367 57.869 1.00 59.44 190 ASN A CA 1
ATOM 1455 C C . ASN A 1 190 ? -27.118 -1.770 56.466 1.00 59.44 190 ASN A C 1
ATOM 1457 O O . ASN A 1 190 ? -25.999 -1.830 55.948 1.00 59.44 190 ASN A O 1
ATOM 1461 N N . TRP A 1 191 ? -28.154 -1.204 55.837 1.00 57.91 191 TRP A N 1
ATOM 1462 C CA . TRP A 1 191 ? -28.155 -0.697 54.450 1.00 57.91 191 TRP A CA 1
ATOM 1463 C C . TRP A 1 191 ? -27.117 0.397 54.152 1.00 57.91 191 TRP A C 1
ATOM 1465 O O . TRP A 1 191 ? -26.653 0.520 53.018 1.00 57.91 191 TRP A O 1
ATOM 1475 N N . ALA A 1 192 ? -26.653 1.118 55.177 1.00 58.44 192 ALA A N 1
ATOM 1476 C CA . ALA A 1 192 ? -25.572 2.093 55.050 1.00 58.44 192 ALA A CA 1
ATOM 1477 C C . ALA A 1 192 ? -24.273 1.465 54.514 1.00 58.44 192 ALA A C 1
ATOM 1479 O O . ALA A 1 192 ? -23.626 2.045 53.642 1.00 58.44 192 ALA A O 1
ATOM 1480 N N . LYS A 1 193 ? -23.906 0.254 54.963 1.00 59.69 193 LYS A N 1
ATOM 1481 C CA . LYS A 1 193 ? -22.713 -0.444 54.452 1.00 59.69 193 LYS A CA 1
ATOM 1482 C C . LYS A 1 193 ? -22.904 -0.864 52.994 1.00 59.69 193 LYS A C 1
ATOM 1484 O O . LYS A 1 193 ? -22.031 -0.583 52.185 1.00 59.69 193 LYS A O 1
ATOM 1489 N N . ALA A 1 194 ? -24.063 -1.430 52.646 1.00 55.53 194 ALA A N 1
ATOM 1490 C CA . ALA A 1 194 ? -24.374 -1.856 51.278 1.00 55.53 194 ALA A CA 1
ATOM 1491 C C . ALA A 1 194 ? -24.353 -0.688 50.276 1.00 55.53 194 ALA A C 1
ATOM 1493 O O . ALA A 1 194 ? -23.743 -0.800 49.215 1.00 55.53 194 ALA A O 1
ATOM 1494 N N . ARG A 1 195 ? -24.933 0.465 50.640 1.00 61.06 195 ARG A N 1
ATOM 1495 C CA . ARG A 1 195 ? -24.899 1.688 49.823 1.00 61.06 195 ARG A CA 1
ATOM 1496 C C . ARG A 1 195 ? -23.479 2.224 49.646 1.00 61.06 195 ARG A C 1
ATOM 1498 O O . ARG A 1 195 ? -23.104 2.634 48.552 1.00 61.06 195 ARG A O 1
ATOM 1505 N N . THR A 1 196 ? -22.678 2.195 50.710 1.00 57.62 196 THR A N 1
ATOM 1506 C CA . THR A 1 196 ? -21.283 2.654 50.655 1.00 57.62 196 THR A CA 1
ATOM 1507 C C . THR A 1 196 ? -20.442 1.735 49.769 1.00 57.62 196 THR A C 1
ATOM 1509 O O . THR A 1 196 ? -19.720 2.225 48.908 1.00 57.62 196 THR A O 1
ATOM 1512 N N . THR A 1 197 ? -20.586 0.413 49.909 1.00 58.19 197 THR A N 1
ATOM 1513 C CA . THR A 1 197 ? -19.918 -0.568 49.045 1.00 58.19 197 THR A CA 1
ATOM 1514 C C . THR A 1 197 ? -20.331 -0.387 47.587 1.00 58.19 197 THR A C 1
ATOM 1516 O O . THR A 1 197 ? -19.461 -0.295 46.732 1.00 58.19 197 THR A O 1
ATOM 1519 N N . PHE A 1 198 ? -21.628 -0.237 47.307 1.00 59.16 198 PHE A N 1
ATOM 1520 C CA . PHE A 1 198 ? -22.129 -0.026 45.950 1.00 59.16 198 PHE A CA 1
ATOM 1521 C C . PHE A 1 198 ? -21.579 1.261 45.314 1.00 59.16 198 PHE A C 1
ATOM 1523 O O . PHE A 1 198 ? -21.083 1.233 44.190 1.00 59.16 198 PHE A O 1
ATOM 1530 N N . ASN A 1 199 ? -21.599 2.380 46.046 1.00 58.44 199 ASN A N 1
ATOM 1531 C CA . ASN A 1 199 ? -21.044 3.646 45.568 1.00 58.44 199 ASN A CA 1
ATOM 1532 C C . ASN A 1 199 ? -19.535 3.543 45.310 1.00 58.44 199 ASN A C 1
ATOM 1534 O O . ASN A 1 199 ? -19.059 4.061 44.304 1.00 58.44 199 ASN A O 1
ATOM 1538 N N . ILE A 1 200 ? -18.779 2.843 46.162 1.00 58.41 200 ILE A N 1
ATOM 1539 C CA . ILE A 1 200 ? -17.346 2.601 45.937 1.00 58.41 200 ILE A CA 1
ATOM 1540 C C . ILE A 1 200 ? -17.137 1.779 44.659 1.00 58.41 200 ILE A C 1
ATOM 1542 O O . ILE A 1 200 ? -16.322 2.163 43.823 1.00 58.41 200 ILE A O 1
ATOM 1546 N N . THR A 1 201 ? -17.900 0.701 44.461 1.00 57.84 201 THR A N 1
ATOM 1547 C CA . THR A 1 201 ? -17.810 -0.134 43.253 1.00 57.84 201 THR A CA 1
ATOM 1548 C C . THR A 1 201 ? -18.152 0.659 41.991 1.00 57.84 201 THR A C 1
ATOM 1550 O O . THR A 1 201 ? -17.404 0.595 41.019 1.00 57.84 201 THR A O 1
ATOM 1553 N N . LEU A 1 202 ? -19.214 1.471 42.016 1.00 60.75 202 LEU A N 1
ATOM 1554 C CA . LEU A 1 202 ? -19.601 2.341 40.902 1.00 60.75 202 LEU A CA 1
ATOM 1555 C C . LEU A 1 202 ? -18.497 3.358 40.574 1.00 60.75 202 LEU A C 1
ATOM 1557 O O . LEU A 1 202 ? -18.148 3.539 39.409 1.00 60.75 202 LEU A O 1
ATOM 1561 N N . THR A 1 203 ? -17.895 3.968 41.601 1.00 58.88 203 THR A N 1
ATOM 1562 C CA . THR A 1 203 ? -16.783 4.911 41.417 1.00 58.88 203 THR A CA 1
ATOM 1563 C C . THR A 1 203 ? -15.569 4.220 40.788 1.00 58.88 203 THR A C 1
ATOM 1565 O O . THR A 1 203 ? -15.014 4.732 39.818 1.00 58.88 203 THR A O 1
ATOM 1568 N N . ILE A 1 204 ? -15.187 3.031 41.269 1.00 59.91 204 ILE A N 1
ATOM 1569 C CA . ILE A 1 204 ? -14.055 2.260 40.724 1.00 59.91 204 ILE A CA 1
ATOM 1570 C C . ILE A 1 204 ? -14.304 1.868 39.262 1.00 59.91 204 ILE A C 1
ATOM 1572 O O . ILE A 1 204 ? -13.404 2.025 38.439 1.00 59.91 204 ILE A O 1
ATOM 1576 N N . MET A 1 205 ? -15.517 1.423 38.913 1.00 56.41 205 MET A N 1
ATOM 1577 C CA . MET A 1 205 ? -15.855 1.083 37.525 1.00 56.41 205 MET A CA 1
ATOM 1578 C C . MET A 1 205 ? -15.890 2.315 36.611 1.00 56.41 205 MET A C 1
ATOM 1580 O O . MET A 1 205 ? -15.451 2.247 35.468 1.00 56.41 205 MET A O 1
ATOM 1584 N N . SER A 1 206 ? -16.350 3.468 37.104 1.00 60.56 206 SER A N 1
ATOM 1585 C CA . SER A 1 206 ? -16.289 4.716 36.329 1.00 60.56 206 SER A CA 1
ATOM 1586 C C . SER A 1 206 ? -14.845 5.191 36.096 1.00 60.56 206 SER A C 1
ATOM 1588 O O . SER A 1 206 ? -14.511 5.650 35.004 1.00 60.56 206 SER A O 1
ATOM 1590 N N . LEU A 1 207 ? -13.963 5.010 37.085 1.00 58.25 207 LEU A N 1
ATOM 1591 C CA . LEU A 1 207 ? -12.539 5.339 36.992 1.00 58.25 207 LEU A CA 1
ATOM 1592 C C . LEU A 1 207 ? -11.790 4.407 36.031 1.00 58.25 207 LEU A C 1
ATOM 1594 O O . LEU A 1 207 ? -10.973 4.888 35.250 1.00 58.25 207 LEU A O 1
ATOM 1598 N N . SER A 1 208 ? -12.077 3.100 36.042 1.00 57.25 208 SER A N 1
ATOM 1599 C CA . SER A 1 208 ? -11.440 2.151 35.119 1.00 57.25 208 SER A CA 1
ATOM 1600 C C . SER A 1 208 ? -11.843 2.394 33.663 1.00 57.25 208 SER A C 1
ATOM 1602 O O . SER A 1 208 ? -11.006 2.269 32.772 1.00 57.25 208 SER A O 1
ATOM 1604 N N . VAL A 1 209 ? -13.084 2.820 33.413 1.00 53.16 209 VAL A N 1
ATOM 1605 C CA . VAL A 1 209 ? -13.551 3.184 32.067 1.00 53.16 209 VAL A CA 1
ATOM 1606 C C . VAL A 1 209 ? -12.911 4.483 31.589 1.00 53.16 209 VAL A C 1
ATOM 1608 O O . VAL A 1 209 ? -12.459 4.548 30.450 1.00 53.16 209 VAL A O 1
ATOM 1611 N N . MET A 1 210 ? -12.805 5.505 32.445 1.00 55.00 210 MET A N 1
ATOM 1612 C CA . MET A 1 210 ? -12.081 6.728 32.078 1.00 55.00 210 MET A CA 1
ATOM 1613 C C . MET A 1 210 ? -10.588 6.463 31.837 1.00 55.00 210 MET A C 1
ATOM 1615 O O . MET A 1 210 ? -10.002 7.059 30.934 1.00 55.00 210 MET A O 1
ATOM 1619 N N . ALA A 1 211 ? -9.974 5.535 32.577 1.00 50.22 211 ALA A N 1
ATOM 1620 C CA . ALA A 1 211 ? -8.600 5.092 32.335 1.00 50.22 211 ALA A CA 1
ATOM 1621 C C . ALA A 1 211 ? -8.452 4.344 30.994 1.00 50.22 211 ALA A C 1
ATOM 1623 O O . ALA A 1 211 ? -7.517 4.608 30.243 1.00 50.22 211 ALA A O 1
ATOM 1624 N N . ALA A 1 212 ? -9.396 3.465 30.648 1.00 49.47 212 ALA A N 1
ATOM 1625 C CA . ALA A 1 212 ? -9.401 2.769 29.361 1.00 49.47 212 ALA A CA 1
ATOM 1626 C C . ALA A 1 212 ? -9.638 3.732 28.184 1.00 49.47 212 ALA A C 1
ATOM 1628 O O . ALA A 1 212 ? -8.886 3.713 27.215 1.00 49.47 212 ALA A O 1
ATOM 1629 N N . ALA A 1 213 ? -10.612 4.640 28.296 1.00 46.31 213 ALA A N 1
ATOM 1630 C CA . ALA A 1 213 ? -10.899 5.648 27.275 1.00 46.31 213 ALA A CA 1
ATOM 1631 C C . ALA A 1 213 ? -9.728 6.625 27.078 1.00 46.31 213 ALA A C 1
ATOM 1633 O O . ALA A 1 213 ? -9.420 6.997 25.948 1.00 46.31 213 ALA A O 1
ATOM 1634 N N . SER A 1 214 ? -9.033 7.009 28.154 1.00 45.88 214 SER A N 1
ATOM 1635 C CA . SER A 1 214 ? -7.829 7.844 28.057 1.00 45.88 214 SER A CA 1
ATOM 1636 C C . SER A 1 214 ? -6.624 7.093 27.480 1.00 45.88 214 SER A C 1
ATOM 1638 O O . SER A 1 214 ? -5.855 7.700 26.741 1.00 45.88 214 SER A O 1
ATOM 1640 N N . ALA A 1 215 ? -6.482 5.784 27.714 1.00 44.69 215 ALA A N 1
ATOM 1641 C CA . ALA A 1 215 ? -5.464 4.954 27.061 1.00 44.69 215 ALA A CA 1
ATOM 1642 C C . ALA A 1 215 ? -5.745 4.744 25.556 1.00 44.69 215 ALA A C 1
ATOM 1644 O O . ALA A 1 215 ? -4.827 4.817 24.735 1.00 44.69 215 ALA A O 1
ATOM 1645 N N . GLN A 1 216 ? -7.014 4.557 25.180 1.00 44.84 216 GLN A N 1
ATOM 1646 C CA . GLN A 1 216 ? -7.471 4.470 23.784 1.00 44.84 216 GLN A CA 1
ATOM 1647 C C . GLN A 1 216 ? -7.276 5.806 23.044 1.00 44.84 216 GLN A C 1
ATOM 1649 O O . GLN A 1 216 ? -6.856 5.853 21.888 1.00 44.84 216 GLN A O 1
ATOM 1654 N N . LEU A 1 217 ? -7.529 6.921 23.734 1.00 39.25 217 LEU A N 1
ATOM 1655 C CA . LEU A 1 217 ? -7.282 8.258 23.209 1.00 39.25 217 LEU A CA 1
ATOM 1656 C C . LEU A 1 217 ? -5.776 8.544 23.099 1.00 39.25 217 LEU A C 1
ATOM 1658 O O . LEU A 1 217 ? -5.346 9.098 22.099 1.00 39.25 217 LEU A O 1
ATOM 1662 N N . ALA A 1 218 ? -4.953 8.125 24.065 1.00 35.62 218 ALA A N 1
ATOM 1663 C CA . ALA A 1 218 ? -3.498 8.304 24.024 1.00 35.62 218 ALA A CA 1
ATOM 1664 C C . ALA A 1 218 ? -2.823 7.514 22.888 1.00 35.62 218 ALA A C 1
ATOM 1666 O O . ALA A 1 218 ? -1.848 7.986 22.305 1.00 35.62 218 ALA A O 1
ATOM 1667 N N . THR A 1 219 ? -3.349 6.334 22.552 1.00 45.44 219 THR A N 1
ATOM 1668 C CA . THR A 1 219 ? -2.895 5.541 21.397 1.00 45.44 219 THR A CA 1
ATOM 1669 C C . THR A 1 219 ? -3.324 6.188 20.081 1.00 45.44 219 THR A C 1
ATOM 1671 O O . THR A 1 219 ? -2.471 6.412 19.230 1.00 45.44 219 THR A O 1
ATOM 1674 N N . SER A 1 220 ? -4.576 6.644 19.979 1.00 37.69 220 SER A N 1
ATOM 1675 C CA . SER A 1 220 ? -5.079 7.400 18.816 1.00 37.69 220 SER A CA 1
ATOM 1676 C C . SER A 1 220 ? -4.376 8.762 18.622 1.00 37.69 220 SER A C 1
ATOM 1678 O O . SER A 1 220 ? -4.190 9.227 17.502 1.00 37.69 220 SER A O 1
ATOM 1680 N N . ILE A 1 221 ? -3.945 9.419 19.707 1.00 36.06 221 ILE A N 1
ATOM 1681 C CA . ILE A 1 221 ? -3.183 10.682 19.678 1.00 36.06 221 ILE A CA 1
ATOM 1682 C C . ILE A 1 221 ? -1.740 10.463 19.210 1.00 36.06 221 ILE A C 1
ATOM 1684 O O . ILE A 1 221 ? -1.161 11.366 18.605 1.00 36.06 221 ILE A O 1
ATOM 1688 N N . LYS A 1 222 ? -1.154 9.280 19.440 1.00 39.38 222 LYS A N 1
ATOM 1689 C CA . LYS A 1 222 ? 0.187 8.946 18.936 1.00 39.38 222 LYS A CA 1
ATOM 1690 C C . LYS A 1 222 ? 0.234 9.034 17.405 1.00 39.38 222 LYS A C 1
ATOM 1692 O O . LYS A 1 222 ? 1.211 9.554 16.873 1.00 39.38 222 LYS A O 1
ATOM 1697 N N . ASP A 1 223 ? -0.866 8.678 16.745 1.00 38.59 223 ASP A N 1
ATOM 1698 C CA . ASP A 1 223 ? -1.025 8.755 15.289 1.00 38.59 223 ASP A CA 1
ATOM 1699 C C . ASP A 1 223 ? -1.404 10.168 14.787 1.00 38.59 223 ASP A C 1
ATOM 1701 O O . ASP A 1 223 ? -1.035 10.553 13.681 1.00 38.59 223 ASP A O 1
ATOM 1705 N N . ILE A 1 224 ? -2.062 10.998 15.612 1.00 38.53 224 ILE A N 1
ATOM 1706 C CA . ILE A 1 224 ? -2.431 12.399 15.282 1.00 38.53 224 ILE A CA 1
ATOM 1707 C C . ILE A 1 224 ? -1.293 13.400 15.584 1.00 38.53 224 ILE A C 1
ATOM 1709 O O . ILE A 1 224 ? -1.296 14.531 15.087 1.00 38.53 224 ILE A O 1
ATOM 1713 N N . SER A 1 225 ? -0.281 12.998 16.361 1.00 35.91 225 SER A N 1
ATOM 1714 C CA . SER A 1 225 ? 0.837 13.853 16.801 1.00 35.91 225 SER A CA 1
ATOM 1715 C C . SER A 1 225 ? 1.750 14.392 15.684 1.00 35.91 225 SER A C 1
ATOM 1717 O O . SER A 1 225 ? 2.694 15.124 15.972 1.00 35.91 225 SER A O 1
ATOM 1719 N N . ALA A 1 226 ? 1.432 14.130 14.414 1.00 43.62 226 ALA A N 1
ATOM 1720 C CA . ALA A 1 226 ? 2.035 14.824 13.284 1.00 43.62 226 ALA A CA 1
ATOM 1721 C C . ALA A 1 226 ? 1.471 16.244 13.032 1.00 43.62 226 ALA A C 1
ATOM 1723 O O . ALA A 1 226 ? 2.169 17.021 12.389 1.00 43.62 226 ALA A O 1
ATOM 1724 N N . GLN A 1 227 ? 0.274 16.638 13.521 1.00 41.12 227 GLN A N 1
ATOM 1725 C CA . GLN A 1 227 ? -0.330 17.902 13.032 1.00 41.12 227 GLN A CA 1
ATOM 1726 C C . GLN A 1 227 ? -1.222 18.756 13.974 1.00 41.12 227 GLN A C 1
ATOM 1728 O O . GLN A 1 227 ? -1.809 19.722 13.489 1.00 41.12 227 GLN A O 1
ATOM 1733 N N . ALA A 1 228 ? -1.345 18.516 15.289 1.00 38.72 228 ALA A N 1
ATOM 1734 C CA . ALA A 1 228 ? -2.161 19.403 16.151 1.00 38.72 228 ALA A CA 1
ATOM 1735 C C . ALA A 1 228 ? -1.550 19.704 17.533 1.00 38.72 228 ALA A C 1
ATOM 1737 O O . ALA A 1 228 ? -1.018 18.822 18.204 1.00 38.72 228 ALA A O 1
ATOM 1738 N N . SER A 1 229 ? -1.646 20.972 17.964 1.00 42.00 229 SER A N 1
ATOM 1739 C CA . SER A 1 229 ? -1.046 21.490 19.198 1.00 42.00 229 SER A CA 1
ATOM 1740 C C . SER A 1 229 ? -1.715 20.929 20.460 1.00 42.00 229 SER A C 1
ATOM 1742 O O . SER A 1 229 ? -2.915 21.067 20.702 1.00 42.00 229 SER A O 1
ATOM 1744 N N . ILE A 1 230 ? -0.875 20.327 21.299 1.00 41.91 230 ILE A N 1
ATOM 1745 C CA . ILE A 1 230 ? -1.156 19.689 22.596 1.00 41.91 230 ILE A CA 1
ATOM 1746 C C . ILE A 1 230 ? -2.005 20.566 23.551 1.00 41.91 230 ILE A C 1
ATOM 1748 O O . ILE A 1 230 ? -2.728 20.044 24.403 1.00 41.91 230 ILE A O 1
ATOM 1752 N N . GLU A 1 231 ? -1.991 21.892 23.388 1.00 40.28 231 GLU A N 1
ATOM 1753 C CA . GLU A 1 231 ? -2.718 22.851 24.234 1.00 40.28 231 GLU A CA 1
ATOM 1754 C C . GLU A 1 231 ? -4.247 22.717 24.174 1.00 40.28 231 GLU A C 1
ATOM 1756 O O . GLU A 1 231 ? -4.915 22.797 25.209 1.00 40.28 231 GLU A O 1
ATOM 1761 N N . ASN A 1 232 ? -4.818 22.465 22.994 1.00 39.56 232 ASN A N 1
ATOM 1762 C CA . ASN A 1 232 ? -6.276 22.410 22.829 1.00 39.56 232 ASN A CA 1
ATOM 1763 C C . ASN A 1 232 ? -6.888 21.150 23.462 1.00 39.56 232 ASN A C 1
ATOM 1765 O O . ASN A 1 232 ? -8.022 21.170 23.947 1.00 39.56 232 ASN A O 1
ATOM 1769 N N . VAL A 1 233 ? -6.115 20.063 23.505 1.00 41.62 233 VAL A N 1
ATOM 1770 C CA . VAL A 1 233 ? -6.531 18.766 24.054 1.00 41.62 233 VAL A CA 1
ATOM 1771 C C . VAL A 1 233 ? -6.496 18.784 25.581 1.00 41.62 233 VAL A C 1
ATOM 1773 O O . VAL A 1 233 ? -7.449 18.345 26.229 1.00 41.62 233 VAL A O 1
ATOM 1776 N N . LEU A 1 234 ? -5.449 19.373 26.169 1.00 43.22 234 LEU A N 1
ATOM 1777 C CA . LEU A 1 234 ? -5.374 19.580 27.615 1.00 43.22 234 LEU A CA 1
ATOM 1778 C C . LEU A 1 234 ? -6.530 20.463 28.095 1.00 43.22 234 LEU A C 1
ATOM 1780 O O . LEU A 1 234 ? -7.227 20.095 29.037 1.00 43.22 234 LEU A O 1
ATOM 1784 N N . GLN A 1 235 ? -6.810 21.575 27.408 1.00 41.56 235 GLN A N 1
ATOM 1785 C CA . GLN A 1 235 ? -7.915 22.488 27.735 1.00 41.56 235 GLN A CA 1
ATOM 1786 C C . GLN A 1 235 ? -9.284 21.788 27.819 1.00 41.56 235 GLN A C 1
ATOM 1788 O O . GLN A 1 235 ? -10.084 22.093 28.710 1.00 41.56 235 GLN A O 1
ATOM 1793 N N . LEU A 1 236 ? -9.562 20.836 26.922 1.00 42.81 236 LEU A N 1
ATOM 1794 C CA . LEU A 1 236 ? -10.833 20.112 26.899 1.00 42.81 236 LEU A CA 1
ATOM 1795 C C . LEU A 1 236 ? -10.937 19.092 28.046 1.00 42.81 236 LEU A C 1
ATOM 1797 O O . LEU A 1 236 ? -11.961 19.041 28.732 1.00 42.81 236 LEU A O 1
ATOM 1801 N N . ALA A 1 237 ? -9.858 18.348 28.312 1.00 43.62 237 ALA A N 1
ATOM 1802 C CA . ALA A 1 237 ? -9.775 17.433 29.451 1.00 43.62 237 ALA A CA 1
ATOM 1803 C C . ALA A 1 237 ? -9.870 18.180 30.799 1.00 43.62 237 ALA A C 1
ATOM 1805 O O . ALA A 1 237 ? -10.561 17.733 31.722 1.00 43.62 237 ALA A O 1
ATOM 1806 N N . PHE A 1 238 ? -9.259 19.366 30.894 1.00 46.81 238 PHE A N 1
ATOM 1807 C CA . PHE A 1 238 ? -9.357 20.248 32.060 1.00 46.81 238 PHE A CA 1
ATOM 1808 C C . PHE A 1 238 ? -10.794 20.722 32.306 1.00 46.81 238 PHE A C 1
ATOM 1810 O O . PHE A 1 238 ? -11.270 20.656 33.442 1.00 46.81 238 PHE A O 1
ATOM 1817 N N . LYS A 1 239 ? -11.516 21.144 31.259 1.00 43.09 239 LYS A N 1
ATOM 1818 C CA . LYS A 1 239 ? -12.917 21.584 31.381 1.00 43.09 239 LYS A CA 1
ATOM 1819 C C . LYS A 1 239 ? -13.838 20.457 31.846 1.00 43.09 239 LYS A C 1
ATOM 1821 O O . LYS A 1 239 ? -14.614 20.669 32.773 1.00 43.09 239 LYS A O 1
ATOM 1826 N N . ALA A 1 240 ? -13.710 19.258 31.276 1.00 44.22 240 ALA A N 1
ATOM 1827 C CA . ALA A 1 240 ? -14.532 18.107 31.660 1.00 44.22 240 ALA A CA 1
ATOM 1828 C C . ALA A 1 240 ? -14.318 17.702 33.132 1.00 44.22 240 ALA A C 1
ATOM 1830 O O . ALA A 1 240 ? -15.278 17.478 33.873 1.00 44.22 240 ALA A O 1
ATOM 1831 N N . THR A 1 241 ? -13.060 17.691 33.579 1.00 48.56 241 THR A N 1
ATOM 1832 C CA . THR A 1 241 ? -12.699 17.337 34.960 1.00 48.56 241 THR A CA 1
ATOM 1833 C C . THR A 1 241 ? -13.189 18.390 35.961 1.00 48.56 241 THR A C 1
ATOM 1835 O O . THR A 1 241 ? -13.703 18.051 37.028 1.00 48.56 241 THR A O 1
ATOM 1838 N N . PHE A 1 242 ? -13.104 19.678 35.609 1.00 44.16 242 PHE A N 1
ATOM 1839 C CA . PHE A 1 242 ? -13.584 20.778 36.449 1.00 44.16 242 PHE A CA 1
ATOM 1840 C C . PHE A 1 242 ? -15.108 20.751 36.628 1.00 44.16 242 PHE A C 1
ATOM 1842 O O . PHE A 1 242 ? -15.607 20.881 37.748 1.00 44.16 242 PHE A O 1
ATOM 1849 N N . THR A 1 243 ? -15.855 20.519 35.545 1.00 45.78 243 THR A N 1
ATOM 1850 C CA . THR A 1 243 ? -17.318 20.406 35.589 1.00 45.78 243 THR A CA 1
ATOM 1851 C C . THR A 1 243 ? -17.763 19.235 36.469 1.00 45.78 243 THR A C 1
ATOM 1853 O O . THR A 1 243 ? -18.675 19.393 37.279 1.00 45.78 243 THR A O 1
ATOM 1856 N N . TYR A 1 244 ? -17.077 18.091 36.392 1.00 47.75 244 TYR A N 1
ATOM 1857 C CA . TYR A 1 244 ? -17.370 16.916 37.216 1.00 47.75 244 TYR A CA 1
ATOM 1858 C C . TYR A 1 244 ? -17.129 17.163 38.719 1.00 47.75 244 TYR A C 1
ATOM 1860 O O . TYR A 1 244 ? -17.996 16.878 39.549 1.00 47.75 244 TYR A O 1
ATOM 1868 N N . CYS A 1 245 ? -15.999 17.783 39.081 1.00 47.66 245 CYS A N 1
ATOM 1869 C CA . CYS A 1 245 ? -15.696 18.150 40.469 1.00 47.66 245 CYS A CA 1
ATOM 1870 C C . CYS A 1 245 ? -16.685 19.180 41.041 1.00 47.66 245 CYS A C 1
ATOM 1872 O O . CYS A 1 245 ? -17.074 19.087 42.208 1.00 47.66 245 CYS A O 1
ATOM 1874 N N . TYR A 1 246 ? -17.129 20.143 40.228 1.00 44.38 246 TYR A N 1
ATOM 1875 C CA . TYR A 1 246 ? -18.102 21.156 40.641 1.00 44.38 246 TYR A CA 1
ATOM 1876 C C . TYR A 1 246 ? -19.488 20.556 40.921 1.00 44.38 246 TYR A C 1
ATOM 1878 O O . TYR A 1 246 ? -20.117 20.900 41.924 1.00 44.38 246 TYR A O 1
ATOM 1886 N N . ILE A 1 247 ? -19.937 19.609 40.090 1.00 46.81 247 ILE A N 1
ATOM 1887 C CA . ILE A 1 247 ? -21.200 18.879 40.291 1.00 46.81 247 ILE A CA 1
ATOM 1888 C C . ILE A 1 247 ? -21.157 18.082 41.603 1.00 46.81 247 ILE A C 1
ATOM 1890 O O . ILE A 1 247 ? -22.091 18.162 42.403 1.00 46.81 247 ILE A O 1
ATOM 1894 N N . LEU A 1 248 ? -20.050 17.382 41.877 1.00 48.88 248 LEU A N 1
ATOM 1895 C CA . LEU A 1 248 ? -19.861 16.634 43.126 1.00 48.88 248 LEU A CA 1
ATOM 1896 C C . LEU A 1 248 ? -19.838 17.546 44.364 1.00 48.88 248 LEU A C 1
ATOM 1898 O O . LEU A 1 248 ? -20.441 17.220 45.390 1.00 48.88 248 LEU A O 1
ATOM 1902 N N . TYR A 1 249 ? -19.194 18.712 44.271 1.00 45.84 249 TYR A N 1
ATOM 1903 C CA . TYR A 1 249 ? -19.184 19.708 45.344 1.00 45.84 249 TYR A CA 1
ATOM 1904 C C . TYR A 1 249 ? -20.583 20.290 45.616 1.00 45.84 249 TYR A C 1
ATOM 1906 O O . TYR A 1 249 ? -21.013 20.361 46.772 1.00 45.84 249 TYR A O 1
ATOM 1914 N N . ALA A 1 250 ? -21.322 20.664 44.565 1.00 45.38 250 ALA A N 1
ATOM 1915 C CA . ALA A 1 250 ? -22.678 21.205 44.673 1.00 45.38 250 ALA A CA 1
ATOM 1916 C C . ALA A 1 250 ? -23.666 20.187 45.275 1.00 45.38 250 ALA A C 1
ATOM 1918 O O . ALA A 1 250 ? -24.498 20.547 46.115 1.00 45.38 250 ALA A O 1
ATOM 1919 N N . TYR A 1 251 ? -23.523 18.911 44.909 1.00 43.88 251 TYR A N 1
ATOM 1920 C CA . TYR A 1 251 ? -24.310 17.800 45.445 1.00 43.88 251 TYR A CA 1
ATOM 1921 C C . TYR A 1 251 ? -24.018 17.532 46.934 1.00 43.88 251 TYR A C 1
ATOM 1923 O O . TYR A 1 251 ? -24.929 17.331 47.738 1.00 43.88 251 TYR A O 1
ATOM 1931 N N . ASN A 1 252 ? -22.751 17.607 47.356 1.00 45.75 252 ASN A N 1
ATOM 1932 C CA . ASN A 1 252 ? -22.396 17.429 48.767 1.00 45.75 252 ASN A CA 1
ATOM 1933 C C . ASN A 1 252 ? -22.889 18.594 49.650 1.00 45.75 252 ASN A C 1
ATOM 1935 O O . ASN A 1 252 ? -23.341 18.385 50.779 1.00 45.75 252 ASN A O 1
ATOM 1939 N N . ARG A 1 253 ? -22.854 19.829 49.126 1.00 43.94 253 ARG A N 1
ATOM 1940 C CA . ARG A 1 253 ? -23.316 21.034 49.836 1.00 43.94 253 ARG A CA 1
ATOM 1941 C C . ARG A 1 253 ? -24.823 21.024 50.110 1.00 43.94 253 ARG A C 1
ATOM 1943 O O . ARG A 1 253 ? -25.249 21.518 51.152 1.00 43.94 253 ARG A O 1
ATOM 1950 N N . THR A 1 254 ? -25.616 20.479 49.191 1.00 41.12 254 THR A N 1
ATOM 1951 C CA . THR A 1 254 ? -27.084 20.423 49.297 1.00 41.12 254 THR A CA 1
ATOM 1952 C C . THR A 1 254 ? -27.568 19.336 50.251 1.00 41.12 254 THR A C 1
ATOM 1954 O O . THR A 1 254 ? -28.578 19.534 50.922 1.00 41.12 254 THR A O 1
ATOM 1957 N N . HIS A 1 255 ? -26.831 18.231 50.384 1.00 47.75 255 HIS A N 1
ATOM 1958 C CA . HIS A 1 255 ? -27.292 17.088 51.168 1.00 47.75 255 HIS A CA 1
ATOM 1959 C C . HIS A 1 255 ? -26.611 16.912 52.542 1.00 47.75 255 HIS A C 1
ATOM 1961 O O . HIS A 1 255 ? -27.175 16.229 53.391 1.00 47.75 255 HIS A O 1
ATOM 1967 N N . LYS A 1 256 ? -25.462 17.555 52.824 1.00 44.81 256 LYS A N 1
ATOM 1968 C CA . LYS A 1 256 ? -24.722 17.447 54.111 1.00 44.81 256 LYS A CA 1
ATOM 1969 C C . LYS A 1 256 ? -24.468 15.990 54.568 1.00 44.81 256 LYS A C 1
ATOM 1971 O O . LYS A 1 256 ? -24.497 15.709 55.763 1.00 44.81 256 LYS A O 1
ATOM 1976 N N . ILE A 1 257 ? -24.243 15.048 53.641 1.00 46.28 257 ILE A N 1
ATOM 1977 C CA . ILE A 1 257 ? -24.297 13.611 53.978 1.00 46.28 257 ILE A CA 1
ATOM 1978 C C . ILE A 1 257 ? -22.997 13.063 54.604 1.00 46.28 257 ILE A C 1
ATOM 1980 O O . ILE A 1 257 ? -23.137 12.226 55.484 1.00 46.28 257 ILE A O 1
ATOM 1984 N N . LEU A 1 258 ? -21.755 13.494 54.310 1.00 42.78 258 LEU A N 1
ATOM 1985 C CA . LEU A 1 258 ? -20.584 12.889 54.997 1.00 42.78 258 LEU A CA 1
ATOM 1986 C C . LEU A 1 258 ? -19.336 13.777 55.164 1.00 42.78 258 LEU A C 1
ATOM 1988 O O . LEU A 1 258 ? -18.857 14.399 54.217 1.00 42.78 258 LEU A O 1
ATOM 1992 N N . ASN A 1 259 ? -18.695 13.651 56.335 1.00 42.72 259 ASN A N 1
ATOM 1993 C CA . ASN A 1 259 ? -17.322 14.103 56.622 1.00 42.72 259 ASN A CA 1
ATOM 1994 C C . ASN A 1 259 ? -16.245 13.432 55.736 1.00 42.72 259 ASN A C 1
ATOM 1996 O O . ASN A 1 259 ? -15.138 13.944 55.627 1.00 42.72 259 ASN A O 1
ATOM 2000 N N . SER A 1 260 ? -16.540 12.315 55.065 1.00 44.78 260 SER A N 1
ATOM 2001 C CA . SER A 1 260 ? -15.597 11.608 54.181 1.00 44.78 260 SER A CA 1
ATOM 2002 C C . SER A 1 260 ? -15.489 12.198 52.769 1.00 44.78 260 SER A C 1
ATOM 2004 O O . SER A 1 260 ? -14.509 11.930 52.078 1.00 44.78 260 SER A O 1
ATOM 2006 N N . VAL A 1 261 ? -16.418 13.065 52.347 1.00 43.06 261 VAL A N 1
ATOM 2007 C CA . VAL A 1 261 ? -16.278 13.811 51.082 1.00 43.06 261 VAL A CA 1
ATOM 2008 C C . VAL A 1 261 ? -15.212 14.907 51.204 1.00 43.06 261 VAL A C 1
ATOM 2010 O O . VAL A 1 261 ? -14.614 15.265 50.195 1.00 43.06 261 VAL A O 1
ATOM 2013 N N . SER A 1 262 ? -14.883 15.389 52.415 1.00 43.59 262 SER A N 1
ATOM 2014 C CA . SER A 1 262 ? -13.751 16.317 52.591 1.00 43.59 262 SER A CA 1
ATOM 2015 C C . SER A 1 262 ? -12.417 15.656 52.262 1.00 43.59 262 SER A C 1
ATOM 2017 O O . SER A 1 262 ? -11.540 16.340 51.759 1.00 43.59 262 SER A O 1
ATOM 2019 N N . VAL A 1 263 ? -12.284 14.343 52.481 1.00 45.00 263 VAL A N 1
ATOM 2020 C CA . VAL A 1 263 ? -11.073 13.569 52.170 1.00 45.00 263 VAL A CA 1
ATOM 2021 C C . VAL A 1 263 ? -10.942 13.361 50.663 1.00 45.00 263 VAL A C 1
ATOM 2023 O O . VAL A 1 263 ? -9.856 13.533 50.125 1.00 45.00 263 VAL A O 1
ATOM 2026 N N . VAL A 1 264 ? -12.057 13.103 49.970 1.00 45.16 264 VAL A N 1
ATOM 2027 C CA . VAL A 1 264 ? -12.097 13.011 48.500 1.00 45.16 264 VAL A CA 1
ATOM 2028 C C . VAL A 1 264 ? -11.848 14.377 47.862 1.00 45.16 264 VAL A C 1
ATOM 2030 O O . VAL A 1 264 ? -11.041 14.472 46.947 1.00 45.16 264 VAL A O 1
ATOM 2033 N N . LEU A 1 265 ? -12.443 15.459 48.381 1.00 48.16 265 LEU A N 1
ATOM 2034 C CA . LEU A 1 265 ? -12.112 16.817 47.942 1.00 48.16 265 LEU A CA 1
ATOM 2035 C C . LEU A 1 265 ? -10.657 17.179 48.270 1.00 48.16 265 LEU A C 1
ATOM 2037 O O . LEU A 1 265 ? -10.006 17.788 47.433 1.00 48.16 265 LEU A O 1
ATOM 2041 N N . GLN A 1 266 ? -10.116 16.787 49.430 1.00 44.47 266 GLN A N 1
ATOM 2042 C CA . GLN A 1 266 ? -8.704 16.994 49.775 1.00 44.47 266 GLN A CA 1
ATOM 2043 C C . GLN A 1 266 ? -7.774 16.184 48.886 1.00 44.47 266 GLN A C 1
ATOM 2045 O O . GLN A 1 266 ? -6.724 16.695 48.535 1.00 44.47 266 GLN A O 1
ATOM 2050 N N . GLN A 1 267 ? -8.137 14.969 48.484 1.00 45.94 267 GLN A N 1
ATOM 2051 C CA . GLN A 1 267 ? -7.345 14.155 47.565 1.00 45.94 267 GLN A CA 1
ATOM 2052 C C . GLN A 1 267 ? -7.454 14.656 46.129 1.00 45.94 267 GLN A C 1
ATOM 2054 O O . GLN A 1 267 ? -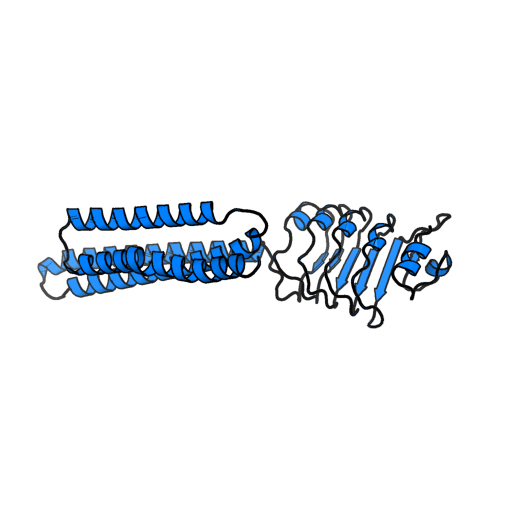6.433 14.714 45.455 1.00 45.94 267 GLN A O 1
ATOM 2059 N N . CYS A 1 268 ? -8.623 15.123 45.686 1.00 45.88 268 CYS A N 1
ATOM 2060 C CA . CYS A 1 268 ? -8.771 15.824 44.413 1.00 45.88 268 CYS A CA 1
ATOM 2061 C C . CYS A 1 268 ? -7.965 17.131 44.405 1.00 45.88 268 CYS A C 1
ATOM 2063 O O . CYS A 1 268 ? -7.245 17.382 43.449 1.00 45.88 268 CYS A O 1
ATOM 2065 N N . VAL A 1 269 ? -8.004 17.929 45.478 1.00 45.41 269 VAL A N 1
ATOM 2066 C CA . VAL A 1 269 ? -7.204 19.158 45.627 1.00 45.41 269 VAL A CA 1
ATOM 2067 C C . VAL A 1 269 ? -5.710 18.847 45.769 1.00 45.41 269 VAL A C 1
ATOM 2069 O O . VAL A 1 269 ? -4.901 19.559 45.199 1.00 45.41 269 VAL A O 1
ATOM 2072 N N . TYR A 1 270 ? -5.308 17.775 46.451 1.00 42.84 270 TYR A N 1
ATOM 2073 C CA . TYR A 1 270 ? -3.906 17.354 46.574 1.00 42.84 270 TYR A CA 1
ATOM 2074 C C . TYR A 1 270 ? -3.349 16.861 45.230 1.00 42.84 270 TYR A C 1
ATOM 2076 O O . TYR A 1 270 ? -2.254 17.248 44.826 1.00 42.84 270 TYR A O 1
ATOM 2084 N N . TRP A 1 271 ? -4.141 16.094 44.476 1.00 43.31 271 TRP A N 1
ATOM 2085 C CA . TRP A 1 271 ? -3.809 15.723 43.101 1.00 43.31 271 TRP A CA 1
ATOM 2086 C C . TRP A 1 271 ? -3.738 16.946 42.172 1.00 43.31 271 TRP A C 1
ATOM 2088 O O . TRP A 1 271 ? -2.845 17.022 41.333 1.00 43.31 271 TRP A O 1
ATOM 2098 N N . PHE A 1 272 ? -4.622 17.931 42.350 1.00 43.22 272 PHE A N 1
ATOM 2099 C CA . PHE A 1 272 ? -4.752 19.090 41.460 1.00 43.22 272 PHE A CA 1
ATOM 2100 C C . PHE A 1 272 ? -3.807 20.264 41.785 1.00 43.22 272 PHE A C 1
ATOM 2102 O O . PHE A 1 272 ? -3.341 20.935 40.873 1.00 43.22 272 PHE A O 1
ATOM 2109 N N . VAL A 1 273 ? -3.501 20.517 43.061 1.00 40.91 273 VAL A N 1
ATOM 2110 C CA . VAL A 1 273 ? -2.697 21.663 43.538 1.00 40.91 273 VAL A CA 1
ATOM 2111 C C . VAL A 1 273 ? -1.257 21.264 43.851 1.00 40.91 273 VAL A C 1
ATOM 2113 O O . VAL A 1 273 ? -0.362 22.089 43.707 1.00 40.91 273 VAL A O 1
ATOM 2116 N N . VAL A 1 274 ? -1.008 20.015 44.262 1.00 42.00 274 VAL A N 1
ATOM 2117 C CA . VAL A 1 274 ? 0.337 19.566 44.658 1.00 42.00 274 VAL A CA 1
ATOM 2118 C C . VAL A 1 274 ? 0.961 18.686 43.583 1.00 42.00 274 VAL A C 1
ATOM 2120 O O . VAL A 1 274 ? 2.070 18.972 43.156 1.00 42.00 274 VAL A O 1
ATOM 2123 N N . LEU A 1 275 ? 0.265 17.658 43.089 1.00 44.44 275 LEU A N 1
ATOM 2124 C CA . LEU A 1 275 ? 0.835 16.732 42.097 1.00 44.44 275 LEU A CA 1
ATOM 2125 C C . LEU A 1 275 ? 0.776 17.265 40.662 1.00 44.44 275 LEU A C 1
ATOM 2127 O O . LEU A 1 275 ? 1.743 17.095 39.931 1.00 44.44 275 LEU A O 1
ATOM 2131 N N . CYS A 1 276 ? -0.301 17.940 40.251 1.00 42.69 276 CYS A N 1
ATOM 2132 C CA . CYS A 1 276 ? -0.434 18.437 38.877 1.00 42.69 276 CYS A CA 1
ATOM 2133 C C . CYS A 1 276 ? 0.632 19.497 38.523 1.00 42.69 276 CYS A C 1
ATOM 2135 O O . CYS A 1 276 ? 1.314 19.322 37.511 1.00 42.69 276 CYS A O 1
ATOM 2137 N N . PRO A 1 277 ? 0.902 20.522 39.365 1.00 42.97 277 PRO A N 1
ATOM 2138 C CA . PRO A 1 277 ? 1.992 21.453 39.109 1.00 42.97 277 PRO A CA 1
ATOM 2139 C C . PRO A 1 277 ? 3.353 20.789 39.236 1.00 42.97 277 PRO A C 1
ATOM 2141 O O . PRO A 1 277 ? 4.223 21.167 38.479 1.00 42.97 277 PRO A O 1
ATOM 2144 N N . LEU A 1 278 ? 3.541 19.799 40.122 1.00 42.44 278 LEU A N 1
ATOM 2145 C CA . LEU A 1 278 ? 4.812 19.085 40.303 1.00 42.44 278 LEU A CA 1
ATOM 2146 C C . LEU A 1 278 ? 5.131 18.159 39.123 1.00 42.44 278 LEU A C 1
ATOM 2148 O O . LEU A 1 278 ? 6.286 18.056 38.742 1.00 42.44 278 LEU A O 1
ATOM 2152 N N . VAL A 1 279 ? 4.127 17.529 38.509 1.00 43.47 279 VAL A N 1
ATOM 2153 C CA . VAL A 1 279 ? 4.274 16.719 37.288 1.00 43.47 279 VAL A CA 1
ATOM 2154 C C . VAL A 1 279 ? 4.527 17.619 36.076 1.00 43.47 279 VAL A C 1
ATOM 2156 O O . VAL A 1 279 ? 5.414 17.318 35.283 1.00 43.47 279 VAL A O 1
ATOM 2159 N N . LEU A 1 280 ? 3.851 18.770 35.980 1.00 42.38 280 LEU A N 1
ATOM 2160 C CA . LEU A 1 280 ? 4.201 19.822 35.017 1.00 42.38 280 LEU A CA 1
ATOM 2161 C C . LEU A 1 280 ? 5.618 20.383 35.277 1.00 42.38 280 LEU A C 1
ATOM 2163 O O . LEU A 1 280 ? 6.391 20.514 34.339 1.00 42.38 280 LEU A O 1
ATOM 2167 N N . TYR A 1 281 ? 6.022 20.626 36.527 1.00 42.53 281 TYR A N 1
ATOM 2168 C CA . TYR A 1 281 ? 7.361 21.117 36.898 1.00 42.53 281 TYR A CA 1
ATOM 2169 C C . TYR A 1 281 ? 8.459 20.086 36.591 1.00 42.53 281 TYR A C 1
ATOM 2171 O O . TYR A 1 281 ? 9.509 20.434 36.055 1.00 42.53 281 TYR A O 1
ATOM 2179 N N . LEU A 1 282 ? 8.217 18.807 36.896 1.00 44.59 282 LEU A N 1
ATOM 2180 C CA . LEU A 1 282 ? 9.163 17.703 36.705 1.00 44.59 282 LEU A CA 1
ATOM 2181 C C . LEU A 1 282 ? 9.285 17.267 35.239 1.00 44.59 282 LEU A C 1
ATOM 2183 O O . LEU A 1 282 ? 10.308 16.691 34.882 1.00 44.59 282 LEU A O 1
ATOM 2187 N N . GLN A 1 283 ? 8.293 17.551 34.387 1.00 42.44 283 GLN A N 1
ATOM 2188 C CA . GLN A 1 283 ? 8.387 17.315 32.940 1.00 42.44 283 GLN A CA 1
ATOM 2189 C C . GLN A 1 283 ? 8.884 18.533 32.147 1.00 42.44 283 GLN A C 1
ATOM 2191 O O . GLN A 1 283 ? 9.492 18.358 31.091 1.00 42.44 283 GLN A O 1
ATOM 2196 N N . VAL A 1 284 ? 8.709 19.756 32.662 1.00 41.66 284 VAL A N 1
ATOM 2197 C CA . VAL A 1 284 ? 9.181 20.988 32.005 1.00 41.66 284 VAL A CA 1
ATOM 2198 C C . VAL A 1 284 ? 10.657 21.279 32.304 1.00 41.66 284 VAL A C 1
ATOM 2200 O O . VAL A 1 284 ? 11.355 21.762 31.419 1.00 41.66 284 VAL A O 1
ATOM 2203 N N . ILE A 1 285 ? 11.187 20.939 33.486 1.00 42.91 285 ILE A N 1
ATOM 2204 C CA . ILE A 1 285 ? 12.604 21.190 33.825 1.00 42.91 285 ILE A CA 1
ATOM 2205 C C . ILE A 1 285 ? 13.599 20.378 32.968 1.00 42.91 285 ILE A C 1
ATOM 2207 O O . ILE A 1 285 ? 14.581 20.971 32.522 1.00 42.91 285 ILE A O 1
ATOM 2211 N N . PRO A 1 286 ? 13.382 19.083 32.655 1.00 43.38 286 PRO A N 1
ATOM 2212 C CA . PRO A 1 286 ? 14.268 18.353 31.749 1.00 43.38 286 PRO A CA 1
ATOM 2213 C C . PRO A 1 286 ? 14.253 18.940 30.333 1.00 43.38 286 PRO A C 1
ATOM 2215 O O . PRO A 1 286 ? 15.312 19.072 29.729 1.00 43.38 286 PRO A O 1
ATOM 2218 N N . MET A 1 287 ? 13.082 19.358 29.825 1.00 38.66 287 MET A N 1
ATOM 2219 C CA . MET A 1 287 ? 12.975 20.024 28.518 1.00 38.66 287 MET A CA 1
ATOM 2220 C C . MET A 1 287 ? 13.606 21.424 28.518 1.00 38.66 287 MET A C 1
ATOM 2222 O O . MET A 1 287 ? 14.308 21.766 27.575 1.00 38.66 287 MET A O 1
ATOM 2226 N N . ALA A 1 288 ? 13.426 22.218 29.575 1.00 35.97 288 ALA A N 1
ATOM 2227 C CA . ALA A 1 288 ? 14.024 23.548 29.692 1.00 35.97 288 ALA A CA 1
ATOM 2228 C C . ALA A 1 288 ? 15.554 23.491 29.870 1.00 35.97 288 ALA A C 1
ATOM 2230 O O . ALA A 1 288 ? 16.265 24.325 29.318 1.00 35.97 288 ALA A O 1
ATOM 2231 N N . LEU A 1 289 ? 16.082 22.484 30.578 1.00 38.53 289 LEU A N 1
ATOM 2232 C CA . LEU A 1 289 ? 17.527 22.260 30.708 1.00 38.53 289 LEU A CA 1
ATOM 2233 C C . LEU A 1 289 ? 18.158 21.723 29.415 1.00 38.53 289 LEU A C 1
ATOM 2235 O O . LEU A 1 289 ? 19.283 22.100 29.106 1.00 38.53 289 LEU A O 1
ATOM 2239 N N . LEU A 1 290 ? 17.444 20.912 28.626 1.00 37.78 290 LEU A N 1
ATOM 2240 C CA . LEU A 1 290 ? 17.891 20.479 27.292 1.00 37.78 290 LEU A CA 1
ATOM 2241 C C . LEU A 1 290 ? 17.878 21.620 26.261 1.00 37.78 290 LEU A C 1
ATOM 2243 O O . LEU A 1 290 ? 18.732 21.645 25.382 1.00 37.78 290 LEU A O 1
ATOM 2247 N N . ILE A 1 291 ? 16.961 22.582 26.394 1.00 37.06 291 ILE A N 1
ATOM 2248 C CA . ILE A 1 291 ? 16.906 23.784 25.545 1.00 37.06 291 ILE A CA 1
ATOM 2249 C C . ILE A 1 291 ? 17.978 24.813 25.959 1.00 37.06 291 ILE A C 1
ATOM 2251 O O . ILE A 1 291 ? 18.525 25.499 25.100 1.00 37.06 291 ILE A O 1
ATOM 2255 N N . CYS A 1 292 ? 18.344 24.886 27.244 1.00 30.59 292 CYS A N 1
ATOM 2256 C CA . CYS A 1 292 ? 19.406 25.777 27.734 1.00 30.59 292 CYS A CA 1
ATOM 2257 C C . CYS A 1 292 ? 20.829 25.187 27.662 1.00 30.59 292 CYS A C 1
ATOM 2259 O O . CYS A 1 292 ? 21.784 25.949 27.747 1.00 30.59 292 CYS A O 1
ATOM 2261 N N . ALA A 1 293 ? 21.003 23.869 27.508 1.00 34.44 293 ALA A N 1
ATOM 2262 C CA . ALA A 1 293 ? 22.318 23.225 27.350 1.00 34.44 293 ALA A CA 1
ATOM 2263 C C . ALA A 1 293 ? 22.755 23.052 25.877 1.00 34.44 293 ALA A C 1
ATOM 2265 O O . ALA A 1 293 ? 23.780 22.428 25.604 1.00 34.44 293 ALA A O 1
ATOM 2266 N N . GLY A 1 294 ? 21.971 23.585 24.935 1.00 41.59 294 GLY A N 1
ATOM 2267 C CA . GLY A 1 294 ? 22.231 23.579 23.493 1.00 41.59 294 GLY A CA 1
ATOM 2268 C C . GLY A 1 294 ? 22.415 24.974 22.884 1.00 41.59 294 GLY A C 1
ATOM 2269 O O . GLY A 1 294 ? 22.114 25.144 21.704 1.00 41.59 294 GLY A O 1
ATOM 2270 N N . TYR A 1 295 ? 22.877 25.946 23.678 1.00 37.31 295 TYR A N 1
ATOM 2271 C CA . TYR A 1 295 ? 23.365 27.262 23.249 1.00 37.31 295 TYR A CA 1
ATOM 2272 C C . TYR A 1 295 ? 24.716 27.560 23.900 1.00 37.31 295 TYR A C 1
ATOM 2274 O O . TYR A 1 295 ? 24.868 27.233 25.099 1.00 37.31 295 TYR A O 1
#

Radius of gyration: 30.5 Å; chains: 1; bounding box: 64×42×92 Å

Organism: NCBI:txid329046

Sequence (295 aa):
MTDCDTLHASIPSFAAGIACCKSMQIVCDALNPPHVTSLAIVGPRYNGTIPISLDKLSALSNLTIQNTYFRGVIPTQFGSLVNLKVLQIKNNRLVSGGVPTELALLNSLEVLDLSGNNLIGTFPEIIEVACKNLVYLDISGNENLVDIDTLTIYNTLSYILFVVTFLILAALYLFIYLCEIRDVQHKRLNWAKARTTFNITLTIMSLSVMAAASAQLATSIKDISAQASIENVLQLAFKATFTYCYILYAYNRTHKILNSVSVVLQQCVYWFVVLCPLVLYLQVIPMALLICAGY